Protein AF-A0A443K7T1-F1 (afdb_monomer_lite)

Radius of gyration: 32.65 Å; chains: 1; bounding box: 40×44×126 Å

Sequence (210 aa):
MGDMSTGNGAAFSKAARRKAKKARGVEAMYDQWKGDAMPAQKQDKPMETVMKARARRVNCRPSIALVLDAKLGDPCGEAIYLGIKDQAEAGRVWDLFKRMDAADDAFCRRIIGRRRFPAVSKMEFMPERLETSQADLDAFDVRTEDEKAAAARDAHRNWQELFDRLYPWQRIAIQSAALHREVLQRNGKLTSGGMAFVAAMKRLTEIERA

Foldseek 3Di:
DDDDDDDDPPPCPPVNVVVVVVVVVVVVVVVVVVVPPDPPPPPDDPLVVVQVVLCQQQVHDRDPVSSVPPLSVAQLSLLLVLQDPDVVLSVLLVVVLVLLLVLVQLCCCLPVVHGPDPPPDDPPPDDDPPDCDVVVVVVPDPDDSVVSNVVSVVSNVVSVVLVVPDDPLLNVLCVCRSSVVDRQDDRSHGDPSSNSPNVSSVVSSVSVVD

pLDDT: mean 77.91, std 17.75, range [34.12, 96.94]

Secondary structure (DSSP, 8-state):
-------------HHHHHHHHHHHHHHHHHHHHHHSS--------HHHHHHHHHHHHTTS---HHHHH-GGGGSHHHHHHHHH-S-HHHHHHHHHHHHHHHHHHHHHIIIII-S-SS--------S-------HHHHHT---S-HHHHHHHHHHHHHHHHHHHHTS-HHHHHHHHHHHTT-S--EETTEE-HHHHHHHHHHHHHHHHHT-

Organism: NCBI:txid2306993

Structure (mmCIF, N/CA/C/O backbone):
data_AF-A0A443K7T1-F1
#
_entry.id   AF-A0A443K7T1-F1
#
loop_
_atom_site.group_PDB
_atom_site.id
_atom_site.type_symbol
_atom_site.label_atom_id
_atom_site.label_alt_id
_atom_site.label_comp_id
_atom_site.label_asym_id
_atom_site.label_entity_id
_atom_site.label_seq_id
_atom_site.pdbx_PDB_ins_code
_atom_site.Cartn_x
_atom_site.Cartn_y
_atom_site.Cartn_z
_atom_site.occupancy
_atom_site.B_iso_or_equiv
_atom_site.auth_seq_id
_atom_site.auth_comp_id
_atom_site.auth_asym_id
_atom_site.auth_atom_id
_atom_site.pdbx_PDB_model_num
ATOM 1 N N . MET A 1 1 ? -15.051 -28.321 -108.977 1.00 38.91 1 MET A N 1
ATOM 2 C CA . MET A 1 1 ? -14.101 -28.610 -107.879 1.00 38.91 1 MET A CA 1
ATOM 3 C C . MET A 1 1 ? -13.718 -27.265 -107.287 1.00 38.91 1 MET A C 1
ATOM 5 O O . MET A 1 1 ? -13.212 -26.465 -108.051 1.00 38.91 1 MET A O 1
ATOM 9 N N . GLY A 1 2 ? -13.986 -26.862 -106.052 1.00 39.59 2 GLY A N 1
ATOM 10 C CA . GLY A 1 2 ? -14.502 -27.466 -104.821 1.00 39.59 2 GLY A CA 1
ATOM 11 C C . GLY A 1 2 ? -14.060 -26.51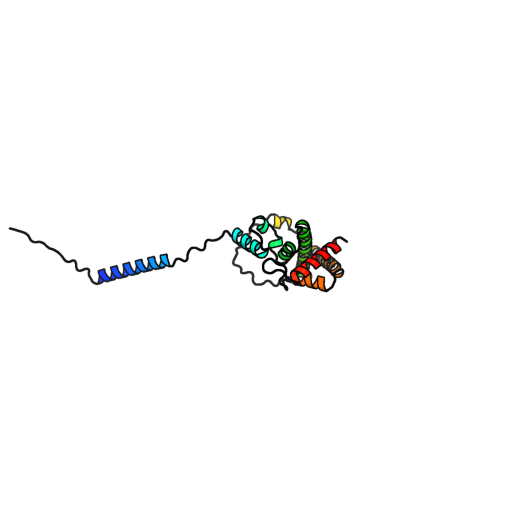7 -103.686 1.00 39.59 2 GLY A C 1
ATOM 12 O O . GLY A 1 2 ? -12.950 -26.005 -103.779 1.00 39.59 2 GLY A O 1
ATOM 13 N N . ASP A 1 3 ? -14.932 -26.285 -102.696 1.00 34.97 3 ASP A N 1
ATOM 14 C CA . ASP A 1 3 ? -14.745 -25.538 -101.425 1.00 34.97 3 ASP A CA 1
ATOM 15 C C . ASP A 1 3 ? -14.476 -24.017 -101.500 1.00 34.97 3 ASP A C 1
ATOM 17 O O . ASP A 1 3 ? -13.528 -23.564 -102.126 1.00 34.97 3 ASP A O 1
ATOM 21 N N . MET A 1 4 ? -15.306 -23.094 -100.974 1.00 39.94 4 MET A N 1
ATOM 22 C CA . MET A 1 4 ? -15.965 -22.951 -99.653 1.00 39.94 4 MET A CA 1
ATOM 23 C C . MET A 1 4 ? -15.037 -23.166 -98.446 1.00 39.94 4 MET A C 1
ATOM 25 O O . MET A 1 4 ? -14.710 -24.293 -98.124 1.00 39.94 4 MET A O 1
ATOM 29 N N . SER A 1 5 ? -14.711 -22.097 -97.703 1.00 37.66 5 SER A N 1
ATOM 30 C CA . SER A 1 5 ? -15.120 -21.930 -96.288 1.00 37.66 5 SER A CA 1
ATOM 31 C C . SER A 1 5 ? -14.218 -20.949 -95.511 1.00 37.66 5 SER A C 1
ATOM 33 O O . SER A 1 5 ? -13.070 -21.229 -95.196 1.00 37.66 5 SER A O 1
ATOM 35 N N . THR A 1 6 ? -14.823 -19.815 -95.139 1.00 43.44 6 THR A N 1
ATOM 36 C CA . THR A 1 6 ? -14.807 -19.167 -93.806 1.00 43.44 6 THR A CA 1
ATOM 37 C C . THR A 1 6 ? -13.492 -18.835 -93.082 1.00 43.44 6 THR A C 1
ATOM 39 O O . THR A 1 6 ? -12.812 -19.704 -92.549 1.00 43.44 6 THR A O 1
ATOM 42 N N . GLY A 1 7 ? -13.303 -17.539 -92.815 1.00 34.12 7 GLY A N 1
ATOM 43 C CA . GLY A 1 7 ? -12.536 -17.023 -91.676 1.00 34.12 7 GLY A CA 1
ATOM 44 C C . GLY A 1 7 ? -13.367 -15.986 -90.922 1.00 34.12 7 GLY A C 1
ATOM 45 O O . GLY A 1 7 ? -13.257 -14.790 -91.161 1.00 34.12 7 GLY A O 1
ATOM 46 N N . ASN A 1 8 ? -14.272 -16.473 -90.076 1.00 35.38 8 ASN A N 1
ATOM 47 C CA . ASN A 1 8 ? -15.302 -15.725 -89.363 1.00 35.38 8 ASN A CA 1
ATOM 48 C C . ASN A 1 8 ? -14.675 -14.828 -88.273 1.00 35.38 8 ASN A C 1
ATOM 50 O O . ASN A 1 8 ? -14.252 -15.310 -87.221 1.00 35.38 8 ASN A O 1
ATOM 54 N N . GLY A 1 9 ? -14.624 -13.514 -88.503 1.00 39.97 9 GLY A N 1
ATOM 55 C CA . GLY A 1 9 ? -14.343 -12.534 -87.456 1.00 39.97 9 GLY A CA 1
ATOM 56 C C . GLY A 1 9 ? -15.507 -12.503 -86.471 1.00 39.97 9 GLY A C 1
ATOM 57 O O . GLY A 1 9 ? -16.483 -11.790 -86.691 1.00 39.97 9 GLY A O 1
ATOM 58 N N . ALA A 1 10 ? -15.431 -13.295 -85.399 1.00 42.94 10 ALA A N 1
ATOM 59 C CA . ALA A 1 10 ? -16.465 -13.339 -84.373 1.00 42.94 10 ALA A CA 1
ATOM 60 C C . ALA A 1 10 ? -16.569 -11.973 -83.673 1.00 42.94 10 ALA A C 1
ATOM 62 O O . ALA A 1 10 ? -15.825 -11.637 -82.747 1.00 42.94 10 ALA A O 1
ATOM 63 N N . ALA A 1 11 ? -17.515 -11.162 -84.142 1.00 46.41 11 ALA A N 1
ATOM 64 C CA . ALA A 1 11 ? -17.936 -9.927 -83.518 1.00 46.41 11 ALA A CA 1
ATOM 65 C C . ALA A 1 11 ? -18.556 -10.247 -82.151 1.00 46.41 11 ALA A C 1
ATOM 67 O O . ALA A 1 11 ? -19.752 -10.510 -82.031 1.00 46.41 11 ALA A O 1
ATOM 68 N N . PHE A 1 12 ? -17.743 -10.226 -81.092 1.00 54.28 12 PHE A N 1
ATOM 69 C CA . PHE A 1 12 ? -18.258 -10.252 -79.726 1.00 54.28 12 PHE A CA 1
ATOM 70 C C . PHE A 1 12 ? -19.281 -9.125 -79.569 1.00 54.28 12 PHE A C 1
ATOM 72 O O . PHE A 1 12 ? -18.933 -7.945 -79.692 1.00 54.28 12 PHE A O 1
ATOM 79 N N . SER A 1 13 ? -20.543 -9.484 -79.313 1.00 65.88 13 SER A N 1
ATOM 80 C CA . SER A 1 13 ? -21.621 -8.505 -79.180 1.00 65.88 13 SER A CA 1
ATOM 81 C C . SER A 1 13 ? -21.256 -7.459 -78.119 1.00 65.88 13 SER A C 1
ATOM 83 O O . SER A 1 13 ? -20.538 -7.743 -77.150 1.00 65.88 13 SER A O 1
ATOM 85 N N . LYS A 1 14 ? -21.758 -6.225 -78.263 1.00 60.81 14 LYS A N 1
ATOM 86 C CA . LYS A 1 14 ? -21.543 -5.157 -77.266 1.00 60.81 14 LYS A CA 1
ATOM 87 C C . LYS A 1 14 ? -21.887 -5.621 -75.839 1.00 60.81 14 LYS A C 1
ATOM 89 O O . LYS A 1 14 ? -21.257 -5.163 -74.887 1.00 60.81 14 LYS A O 1
ATOM 94 N N . ALA A 1 15 ? -22.828 -6.556 -75.689 1.00 60.09 15 ALA A N 1
ATOM 95 C CA . ALA A 1 15 ? -23.184 -7.154 -74.406 1.00 60.09 15 ALA A CA 1
ATOM 96 C C . ALA A 1 15 ? -22.079 -8.070 -73.843 1.00 60.09 15 ALA A C 1
ATOM 98 O O . ALA A 1 15 ? -21.774 -7.984 -72.653 1.00 60.09 15 ALA A O 1
ATOM 99 N N . ALA A 1 16 ? -21.421 -8.878 -74.682 1.00 63.78 16 ALA A N 1
ATOM 100 C CA . ALA A 1 16 ? -20.289 -9.716 -74.274 1.00 63.78 16 ALA A CA 1
ATOM 101 C C . ALA A 1 16 ? -19.089 -8.866 -73.820 1.00 63.78 16 ALA A C 1
ATOM 103 O O . ALA A 1 16 ? -18.511 -9.117 -72.762 1.00 63.78 16 ALA A O 1
ATOM 104 N N . ARG A 1 17 ? -18.785 -7.779 -74.545 1.00 65.94 17 ARG A N 1
ATOM 105 C CA . ARG A 1 17 ? -17.734 -6.820 -74.152 1.00 65.94 17 ARG A CA 1
ATOM 106 C C . ARG A 1 17 ? -18.049 -6.115 -72.827 1.00 65.94 17 ARG A C 1
ATOM 108 O O . ARG A 1 17 ? -17.155 -5.926 -72.005 1.00 65.94 17 ARG A O 1
ATOM 115 N N . ARG A 1 18 ? -19.319 -5.762 -72.579 1.00 65.19 18 ARG A N 1
ATOM 116 C CA . ARG A 1 18 ? -19.762 -5.175 -71.298 1.00 65.19 18 ARG A CA 1
ATOM 117 C C . ARG A 1 18 ? -19.659 -6.166 -70.135 1.00 65.19 18 ARG A C 1
ATOM 119 O O . ARG A 1 18 ? -19.189 -5.772 -69.071 1.00 65.19 18 ARG A O 1
ATOM 126 N N . LYS A 1 19 ? -20.033 -7.438 -70.331 1.00 66.44 19 LYS A N 1
ATOM 127 C CA . LYS A 1 19 ? -19.862 -8.489 -69.310 1.00 66.44 19 LYS A CA 1
ATOM 128 C C . LYS A 1 19 ? -18.387 -8.726 -68.978 1.00 66.44 19 LYS A C 1
ATOM 130 O O . LYS A 1 19 ? -18.051 -8.745 -67.802 1.00 66.44 19 LYS A O 1
ATOM 135 N N . ALA A 1 20 ? -17.509 -8.804 -69.980 1.00 67.44 20 ALA A N 1
ATOM 136 C CA . ALA A 1 20 ? -16.069 -8.966 -69.764 1.00 67.44 20 ALA A CA 1
ATOM 137 C C . ALA A 1 20 ? -15.440 -7.765 -69.029 1.00 67.44 20 ALA A C 1
ATOM 139 O O . ALA A 1 20 ? -14.629 -7.949 -68.125 1.00 67.44 20 ALA A O 1
ATOM 140 N N . LYS A 1 21 ? -15.858 -6.530 -69.351 1.00 68.44 21 LYS A N 1
ATOM 141 C CA . LYS A 1 21 ? -15.416 -5.324 -68.629 1.00 68.44 21 LYS A CA 1
ATOM 142 C C . LYS A 1 21 ? -15.901 -5.314 -67.176 1.00 68.44 21 LYS A C 1
ATOM 144 O O . LYS A 1 21 ? -15.149 -4.918 -66.294 1.00 68.44 21 LYS A O 1
ATOM 149 N N . LYS A 1 22 ? -17.133 -5.771 -66.921 1.00 65.25 22 LYS A N 1
ATOM 150 C CA . LYS A 1 22 ? -17.678 -5.897 -65.562 1.00 65.25 22 LYS A CA 1
ATOM 151 C C . LYS A 1 22 ? -16.950 -6.986 -64.769 1.00 65.25 22 LYS A C 1
ATOM 153 O O . LYS A 1 22 ? -16.611 -6.739 -63.624 1.00 65.25 22 LYS A O 1
ATOM 158 N N . ALA A 1 23 ? -16.646 -8.130 -65.385 1.00 65.88 23 ALA A N 1
ATOM 159 C CA . ALA A 1 23 ? -15.875 -9.205 -64.758 1.00 65.88 23 ALA A CA 1
ATOM 160 C C . ALA A 1 23 ? -14.459 -8.745 -64.372 1.00 65.88 23 ALA A C 1
ATOM 162 O O . ALA A 1 23 ? -14.077 -8.896 -63.220 1.00 65.88 23 ALA A O 1
ATOM 163 N N . ARG A 1 24 ? -13.741 -8.067 -65.280 1.00 66.94 24 ARG A N 1
ATOM 164 C CA . ARG A 1 24 ? -12.428 -7.469 -64.973 1.00 66.94 24 ARG A CA 1
ATOM 165 C C . ARG A 1 24 ? -12.494 -6.382 -63.902 1.00 66.94 24 ARG A C 1
ATOM 167 O O . ARG A 1 24 ? -11.579 -6.266 -63.104 1.00 66.94 24 ARG A O 1
ATOM 174 N N . GLY A 1 25 ? -13.564 -5.585 -63.884 1.00 67.69 25 GLY A N 1
ATOM 175 C CA . GLY A 1 25 ? -13.784 -4.589 -62.834 1.00 67.69 25 GLY A CA 1
ATOM 176 C C . GLY A 1 25 ? -14.026 -5.222 -61.463 1.00 67.69 25 GLY A C 1
ATOM 177 O O . GLY A 1 25 ? -13.548 -4.700 -60.467 1.00 67.69 25 GLY A O 1
ATOM 178 N N . VAL A 1 26 ? -14.721 -6.363 -61.415 1.00 64.75 26 VAL A N 1
ATOM 179 C CA . VAL A 1 26 ? -14.926 -7.139 -60.183 1.00 64.75 26 VAL A CA 1
ATOM 180 C C . VAL A 1 26 ? -13.618 -7.792 -59.733 1.00 64.75 26 VAL A C 1
ATOM 182 O O . VAL A 1 26 ? -13.277 -7.700 -58.565 1.00 64.75 26 VAL A O 1
ATOM 185 N N . GLU A 1 27 ? -12.851 -8.387 -60.643 1.00 63.56 27 GLU A N 1
ATOM 186 C CA . GLU A 1 27 ? -11.561 -9.022 -60.337 1.00 63.56 27 GLU A CA 1
ATOM 187 C C . GLU A 1 27 ? -10.523 -8.003 -59.835 1.00 63.56 27 GLU A C 1
ATOM 189 O O . GLU A 1 27 ? -9.927 -8.203 -58.782 1.00 63.56 27 GLU A O 1
ATOM 194 N N . ALA A 1 28 ? -10.422 -6.841 -60.490 1.00 67.25 28 ALA A N 1
ATOM 195 C CA . ALA A 1 28 ? -9.586 -5.731 -60.032 1.00 67.25 28 ALA A CA 1
ATOM 196 C C . ALA A 1 28 ? -10.045 -5.162 -58.677 1.00 67.25 28 ALA A C 1
ATOM 198 O O . ALA A 1 28 ? -9.215 -4.786 -57.855 1.00 67.25 28 ALA A O 1
ATOM 199 N N . MET A 1 29 ? -11.357 -5.129 -58.420 1.00 61.47 29 MET A N 1
ATOM 200 C CA . MET A 1 29 ? -11.904 -4.736 -57.120 1.00 61.47 29 MET A CA 1
ATOM 201 C C . MET A 1 29 ? -11.549 -5.760 -56.033 1.00 61.47 29 MET A C 1
ATOM 203 O O . MET A 1 29 ? -11.215 -5.358 -54.925 1.00 61.47 29 MET A O 1
ATOM 207 N N . TYR A 1 30 ? -11.566 -7.063 -56.336 1.00 58.94 30 TYR A N 1
ATOM 208 C CA . TYR A 1 30 ? -11.144 -8.117 -55.406 1.00 58.94 30 TYR A CA 1
ATOM 209 C C . TYR A 1 30 ? -9.634 -8.096 -55.130 1.00 58.94 30 TYR A C 1
ATOM 211 O O . TYR A 1 30 ? -9.233 -8.312 -53.987 1.00 58.94 30 TYR A O 1
ATOM 219 N N . ASP A 1 31 ? -8.802 -7.805 -56.131 1.00 63.19 31 ASP A N 1
ATOM 220 C CA . ASP A 1 31 ? -7.351 -7.663 -55.952 1.00 63.19 31 ASP A CA 1
ATOM 221 C C . ASP A 1 31 ? -6.989 -6.399 -55.166 1.00 63.19 31 ASP A C 1
ATOM 223 O O . ASP A 1 31 ? -6.124 -6.447 -54.292 1.00 63.19 31 ASP A O 1
ATOM 227 N N . GLN A 1 32 ? -7.707 -5.294 -55.390 1.00 61.72 32 GLN A N 1
ATOM 228 C CA . GLN A 1 32 ? -7.592 -4.094 -54.563 1.00 61.72 32 GLN A CA 1
ATOM 229 C C . GLN A 1 32 ? -8.016 -4.378 -53.114 1.00 61.72 32 GLN A C 1
ATOM 231 O O . GLN A 1 32 ? -7.313 -4.000 -52.185 1.00 61.72 32 GLN A O 1
ATOM 236 N N . TRP A 1 33 ? -9.098 -5.136 -52.905 1.00 57.47 33 TRP A N 1
ATOM 237 C CA . TRP A 1 33 ? -9.562 -5.515 -51.565 1.00 57.47 33 TRP A CA 1
ATOM 238 C C . TRP A 1 33 ? -8.598 -6.468 -50.837 1.00 57.47 33 TRP A C 1
ATOM 240 O O . TRP A 1 33 ? -8.466 -6.401 -49.617 1.00 57.47 33 TRP A O 1
ATOM 250 N N . LYS A 1 34 ? -7.887 -7.337 -51.570 1.00 58.75 34 LYS A N 1
ATOM 251 C CA . LYS A 1 34 ? -6.805 -8.174 -51.021 1.00 58.75 34 LYS A CA 1
ATOM 252 C C . LYS A 1 34 ? -5.529 -7.381 -50.731 1.00 58.75 34 LYS A C 1
ATOM 254 O O . LYS A 1 34 ? -4.824 -7.729 -49.789 1.00 58.75 34 LYS A O 1
ATOM 259 N N . GLY A 1 35 ? -5.230 -6.348 -51.521 1.00 58.16 35 GLY A N 1
ATOM 260 C CA . GLY A 1 35 ? -4.100 -5.439 -51.303 1.00 58.16 35 GLY A CA 1
ATOM 261 C C . GLY A 1 35 ? -4.313 -4.472 -50.134 1.00 58.16 35 GLY A C 1
ATOM 262 O O . GLY A 1 35 ? -3.366 -4.182 -49.408 1.00 58.16 35 GLY A O 1
ATOM 263 N N . ASP A 1 36 ? -5.561 -4.053 -49.906 1.00 55.84 36 ASP A N 1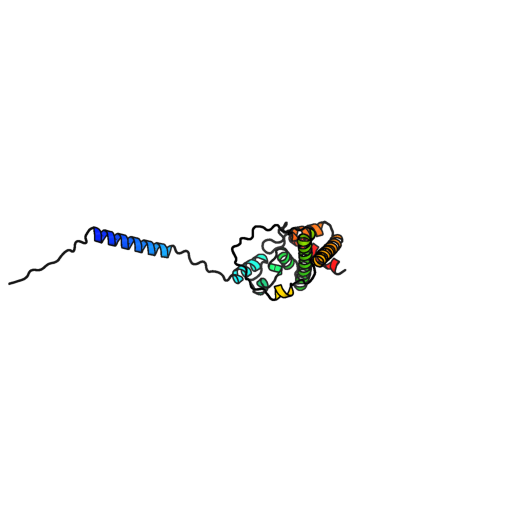
ATOM 264 C CA . ASP A 1 36 ? -5.988 -3.193 -48.791 1.00 55.84 36 ASP A CA 1
ATOM 265 C C . ASP A 1 36 ? -6.275 -3.974 -47.496 1.00 55.84 36 ASP A C 1
ATOM 267 O O . ASP A 1 36 ? -6.695 -3.396 -46.487 1.00 55.84 36 ASP A O 1
ATOM 271 N N . ALA A 1 37 ? -6.038 -5.291 -47.485 1.00 55.28 37 ALA A N 1
ATOM 272 C CA . ALA A 1 37 ? -6.043 -6.066 -46.257 1.00 55.28 37 ALA A CA 1
ATOM 273 C C . ALA A 1 37 ? -4.912 -5.548 -45.359 1.00 55.28 37 ALA A C 1
ATOM 275 O O . ALA A 1 37 ? -3.743 -5.899 -45.532 1.00 55.28 37 ALA A O 1
ATOM 276 N N . MET A 1 38 ? -5.277 -4.681 -44.406 1.00 55.09 38 MET A N 1
ATOM 277 C CA . MET A 1 38 ? -4.393 -4.198 -43.348 1.00 55.09 38 MET A CA 1
ATOM 278 C C . MET A 1 38 ? -3.579 -5.382 -42.825 1.00 55.09 38 MET A C 1
ATOM 280 O O . MET A 1 38 ? -4.179 -6.424 -42.530 1.00 55.09 38 MET A O 1
ATOM 284 N N . PRO A 1 39 ? -2.239 -5.267 -42.728 1.00 58.28 39 PRO A N 1
ATOM 285 C CA . PRO A 1 39 ? -1.417 -6.370 -42.262 1.00 58.28 39 PRO A CA 1
ATOM 286 C C . PRO A 1 39 ? -2.007 -6.845 -40.944 1.00 58.28 39 PRO A C 1
ATOM 288 O O . PRO A 1 39 ? -2.203 -6.029 -40.039 1.00 58.28 39 PRO A O 1
ATOM 291 N N . ALA A 1 40 ? -2.355 -8.135 -40.872 1.00 54.97 40 ALA A N 1
ATOM 292 C CA . ALA A 1 40 ? -2.922 -8.729 -39.673 1.00 54.97 40 ALA A CA 1
ATOM 293 C C . ALA A 1 40 ? -2.053 -8.281 -38.498 1.00 54.97 40 ALA A C 1
ATOM 295 O O . ALA A 1 40 ? -0.862 -8.610 -38.457 1.00 54.97 40 ALA A O 1
ATOM 296 N N . GLN A 1 41 ? -2.609 -7.449 -37.608 1.00 58.25 41 GLN A N 1
ATOM 297 C CA . GLN A 1 41 ? -1.887 -7.015 -36.422 1.00 58.25 41 GLN A CA 1
ATOM 298 C C . GLN A 1 41 ? -1.438 -8.300 -35.745 1.00 58.25 41 GLN A C 1
ATOM 300 O O . GLN A 1 41 ? -2.280 -9.111 -35.359 1.00 58.25 41 GLN A O 1
ATOM 305 N N . LYS A 1 42 ? -0.119 -8.529 -35.685 1.00 58.91 42 LYS A N 1
ATOM 306 C CA . LYS A 1 42 ? 0.441 -9.638 -34.919 1.00 58.91 42 LYS A CA 1
ATOM 307 C C . LYS A 1 42 ? -0.144 -9.488 -33.526 1.00 58.91 42 LYS A C 1
ATOM 309 O O . LYS A 1 42 ? 0.198 -8.544 -32.818 1.00 58.91 42 LYS A O 1
ATOM 314 N N . GLN A 1 43 ? -1.091 -10.357 -33.189 1.00 57.59 43 GLN A N 1
ATOM 315 C CA . GLN A 1 43 ? -1.647 -10.416 -31.854 1.00 57.59 43 GLN A CA 1
ATOM 316 C C . GLN A 1 43 ? -0.503 -10.909 -30.974 1.00 57.59 43 GLN A C 1
ATOM 318 O O . GLN A 1 43 ? -0.246 -12.109 -30.887 1.00 57.59 43 GLN A O 1
ATOM 323 N N . ASP A 1 44 ? 0.252 -9.968 -30.403 1.00 59.84 44 ASP A N 1
ATOM 324 C CA . ASP A 1 44 ? 1.171 -10.271 -29.317 1.00 59.84 44 ASP A CA 1
ATOM 325 C C . ASP A 1 44 ? 0.361 -11.055 -28.280 1.00 59.84 44 ASP A C 1
ATOM 327 O O . ASP A 1 44 ? -0.763 -10.674 -27.931 1.00 59.84 44 ASP A O 1
ATOM 331 N N . LYS A 1 45 ? 0.905 -12.180 -27.808 1.00 77.12 45 LYS A N 1
ATOM 332 C CA . LYS A 1 45 ? 0.245 -12.955 -26.754 1.00 77.12 45 LYS A CA 1
ATOM 333 C C . LYS A 1 45 ? -0.036 -11.996 -25.588 1.00 77.12 45 LYS A C 1
ATOM 335 O O . LYS A 1 45 ? 0.895 -11.297 -25.184 1.00 77.12 45 LYS A O 1
ATOM 340 N N . PRO A 1 46 ? -1.247 -11.971 -25.000 1.00 75.19 46 PRO A N 1
ATOM 341 C CA . PRO A 1 46 ? -1.610 -10.984 -23.977 1.00 75.19 46 PRO A CA 1
ATOM 342 C C . PRO A 1 46 ? -0.584 -10.853 -22.839 1.00 75.19 46 PRO A C 1
ATOM 344 O O . PRO A 1 46 ? -0.282 -9.749 -22.383 1.00 75.19 46 PRO A O 1
ATOM 347 N N . MET A 1 47 ? 0.030 -11.970 -22.431 1.00 75.81 47 MET A N 1
ATOM 348 C CA . MET A 1 47 ? 1.100 -11.971 -21.430 1.00 75.81 47 MET A CA 1
ATOM 349 C C . MET A 1 47 ? 2.359 -11.214 -21.867 1.00 75.81 47 MET A C 1
ATOM 351 O O . MET A 1 47 ? 2.952 -10.512 -21.053 1.00 75.81 47 MET A O 1
ATOM 355 N N . GLU A 1 48 ? 2.774 -11.317 -23.130 1.00 80.62 48 GLU A N 1
ATOM 356 C CA . GLU A 1 48 ? 3.952 -10.607 -23.641 1.00 80.62 48 GLU A CA 1
ATOM 357 C C . GLU A 1 48 ? 3.726 -9.094 -23.641 1.00 80.62 48 GLU A C 1
ATOM 359 O O . GLU A 1 48 ? 4.625 -8.338 -23.269 1.00 80.62 48 GLU A O 1
ATOM 364 N N . THR A 1 49 ? 2.518 -8.642 -23.988 1.00 81.62 49 THR A N 1
ATOM 365 C CA . THR A 1 49 ? 2.142 -7.224 -23.935 1.00 81.62 49 THR A CA 1
ATOM 366 C C . THR A 1 49 ? 2.207 -6.687 -22.506 1.00 81.62 49 THR A C 1
ATOM 368 O O . THR A 1 49 ? 2.835 -5.652 -22.268 1.00 81.62 49 THR A O 1
ATOM 371 N N . VAL A 1 50 ? 1.633 -7.411 -21.537 1.00 80.56 50 VAL A N 1
ATOM 372 C CA . VAL A 1 50 ? 1.676 -7.039 -20.111 1.00 80.56 50 VAL A CA 1
ATOM 373 C C . VAL A 1 50 ? 3.113 -7.034 -19.585 1.00 80.56 50 VAL A C 1
ATOM 375 O O . VAL A 1 50 ? 3.517 -6.086 -18.909 1.00 80.56 50 VAL A O 1
ATOM 378 N N . MET A 1 51 ? 3.910 -8.046 -19.936 1.00 84.19 51 MET A N 1
ATOM 379 C CA . MET A 1 51 ? 5.316 -8.152 -19.541 1.00 84.19 51 MET A CA 1
ATOM 380 C C . MET A 1 51 ? 6.138 -6.975 -20.074 1.00 84.19 51 MET A C 1
ATOM 382 O O . MET A 1 51 ? 6.848 -6.326 -19.306 1.00 84.19 51 MET A O 1
ATOM 386 N N . LYS A 1 52 ? 6.000 -6.647 -21.368 1.00 85.00 52 LYS A N 1
ATOM 387 C CA . LYS A 1 52 ? 6.653 -5.486 -21.997 1.00 85.00 52 LYS A CA 1
ATOM 388 C C . LYS A 1 52 ? 6.213 -4.176 -21.332 1.00 85.00 52 LYS A C 1
ATOM 390 O O . LYS A 1 52 ? 7.053 -3.314 -21.081 1.00 85.00 52 LYS A O 1
ATOM 395 N N . ALA A 1 53 ? 4.926 -4.021 -21.022 1.00 83.12 53 ALA A N 1
ATOM 396 C CA . ALA A 1 53 ? 4.397 -2.821 -20.375 1.00 83.12 53 ALA A CA 1
ATOM 397 C C . ALA A 1 53 ? 4.931 -2.638 -18.942 1.00 83.12 53 ALA A C 1
ATOM 399 O O . ALA A 1 53 ? 5.376 -1.545 -18.592 1.00 83.12 53 ALA A O 1
ATOM 400 N N . ARG A 1 54 ? 4.943 -3.697 -18.119 1.00 83.38 54 ARG A N 1
ATOM 401 C CA . ARG A 1 54 ? 5.529 -3.670 -16.764 1.00 83.38 54 ARG A CA 1
ATOM 402 C C . AR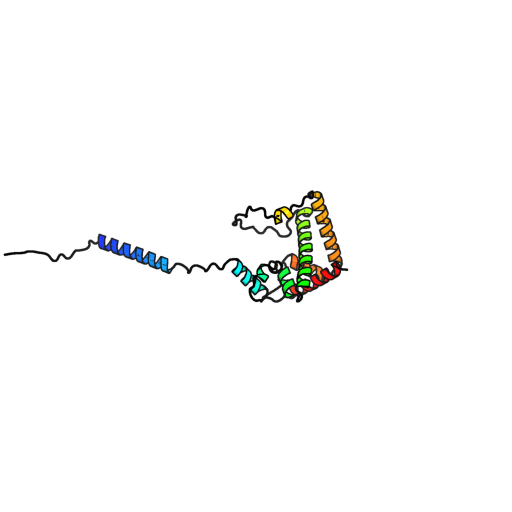G A 1 54 ? 7.023 -3.364 -16.804 1.00 83.38 54 ARG A C 1
ATOM 404 O O . ARG A 1 54 ? 7.470 -2.450 -16.123 1.00 83.38 54 ARG A O 1
ATOM 411 N N . ALA A 1 55 ? 7.765 -4.048 -17.669 1.00 85.75 55 ALA A N 1
ATOM 412 C CA . ALA A 1 55 ? 9.200 -3.841 -17.842 1.00 85.75 55 ALA A CA 1
ATOM 413 C C . ALA A 1 55 ? 9.552 -2.384 -18.191 1.00 85.75 55 ALA A C 1
ATOM 415 O O . ALA A 1 55 ? 10.477 -1.815 -17.618 1.00 85.75 55 ALA A O 1
ATOM 416 N N . ARG A 1 56 ? 8.765 -1.742 -19.068 1.00 85.31 56 ARG A N 1
ATOM 417 C CA . ARG A 1 56 ? 8.914 -0.312 -19.394 1.00 85.31 56 ARG A CA 1
ATOM 418 C C . ARG A 1 56 ? 8.648 0.593 -18.192 1.00 85.31 56 ARG A C 1
ATOM 420 O O . ARG A 1 56 ? 9.390 1.548 -17.987 1.00 85.31 56 ARG A O 1
ATOM 427 N N . ARG A 1 57 ? 7.610 0.298 -17.402 1.00 84.38 57 ARG A N 1
ATOM 428 C CA . ARG A 1 57 ? 7.227 1.099 -16.229 1.00 84.38 57 ARG A CA 1
ATOM 429 C C . ARG A 1 57 ? 8.290 1.104 -15.141 1.00 84.38 57 ARG A C 1
ATOM 431 O O . ARG A 1 57 ? 8.467 2.139 -14.521 1.00 84.38 57 ARG A O 1
ATOM 438 N N . VAL A 1 58 ? 9.011 0.003 -14.948 1.00 82.94 58 VAL A N 1
ATOM 439 C CA . VAL A 1 58 ? 10.096 -0.094 -13.953 1.00 82.94 58 VAL A CA 1
ATOM 440 C C . VAL A 1 58 ? 11.503 -0.100 -14.568 1.00 82.94 58 VAL A C 1
ATOM 442 O O . VAL A 1 58 ? 12.477 -0.407 -13.891 1.00 82.94 58 VAL A O 1
ATOM 445 N N . ASN A 1 59 ? 11.614 0.258 -15.852 1.00 84.81 59 ASN A N 1
ATOM 446 C CA . ASN A 1 59 ? 12.863 0.356 -16.611 1.00 84.81 59 ASN A CA 1
ATOM 447 C C . ASN A 1 59 ? 13.793 -0.872 -16.479 1.00 84.81 59 ASN A C 1
ATOM 449 O O . ASN A 1 59 ? 15.003 -0.746 -16.284 1.00 84.81 59 ASN A O 1
ATOM 453 N N . CYS A 1 60 ? 13.227 -2.073 -16.585 1.00 83.38 60 CYS A N 1
ATOM 454 C CA . CYS A 1 60 ? 13.966 -3.332 -16.513 1.00 83.38 60 CYS A CA 1
ATOM 455 C C . CYS A 1 60 ? 13.715 -4.210 -17.748 1.00 83.38 60 CYS A C 1
ATOM 457 O O . CYS A 1 60 ? 12.916 -3.880 -18.627 1.00 83.38 60 CYS A O 1
ATOM 459 N N . ARG A 1 61 ? 14.442 -5.330 -17.859 1.00 82.94 61 ARG A N 1
ATOM 460 C CA . ARG A 1 61 ? 14.233 -6.278 -18.961 1.00 82.94 61 ARG A CA 1
ATOM 461 C C . ARG A 1 61 ? 12.953 -7.087 -18.728 1.00 82.94 61 ARG A C 1
ATOM 463 O O . ARG A 1 61 ? 12.740 -7.537 -17.605 1.00 82.94 61 ARG A O 1
ATOM 470 N N . PRO A 1 62 ? 12.138 -7.332 -19.770 1.00 83.44 62 PRO A N 1
ATOM 471 C CA . PRO A 1 62 ? 10.946 -8.166 -19.654 1.00 83.44 62 PRO A CA 1
ATOM 472 C C . PRO A 1 62 ? 11.301 -9.559 -19.122 1.00 83.44 62 PRO A C 1
ATOM 474 O O . PRO A 1 62 ? 12.193 -10.213 -19.660 1.00 83.44 62 PRO A O 1
ATOM 477 N N . SER A 1 63 ? 10.588 -10.031 -18.100 1.00 84.06 63 SER A N 1
ATOM 478 C CA . SER A 1 63 ? 10.730 -11.385 -17.559 1.00 84.06 63 SER A CA 1
ATOM 479 C C . SER A 1 63 ? 9.407 -11.891 -16.979 1.00 84.06 63 SER A C 1
ATOM 481 O O . SER A 1 63 ? 8.559 -11.098 -16.560 1.00 84.06 63 SER A O 1
ATOM 483 N N . ILE A 1 64 ? 9.235 -13.217 -16.929 1.00 80.25 64 ILE A N 1
ATOM 484 C CA . ILE A 1 64 ? 8.037 -13.857 -16.354 1.00 80.25 64 ILE A CA 1
ATOM 485 C C . ILE A 1 64 ? 7.861 -13.455 -14.884 1.00 80.25 64 ILE A C 1
ATOM 487 O O . ILE A 1 64 ? 6.742 -13.197 -14.448 1.00 80.25 64 ILE A O 1
ATOM 491 N N . ALA A 1 65 ? 8.962 -13.306 -14.142 1.00 81.00 65 ALA A N 1
ATOM 492 C CA . ALA A 1 65 ? 8.933 -12.861 -12.752 1.00 81.00 65 ALA A CA 1
ATOM 493 C C . ALA A 1 65 ? 8.215 -11.507 -12.578 1.00 81.00 65 ALA A C 1
ATOM 495 O O . ALA A 1 65 ? 7.466 -11.340 -11.624 1.00 81.00 65 ALA A O 1
ATOM 496 N N . LEU A 1 66 ? 8.348 -10.570 -13.528 1.00 76.94 66 LEU A N 1
ATOM 497 C CA . LEU A 1 66 ? 7.644 -9.278 -13.470 1.00 76.94 66 LEU A CA 1
ATOM 498 C C . LEU A 1 66 ? 6.133 -9.407 -13.682 1.00 76.94 66 LEU A C 1
ATOM 500 O O . LEU A 1 66 ? 5.364 -8.590 -13.179 1.00 76.94 66 LEU A O 1
ATOM 504 N N . VAL A 1 67 ? 5.696 -10.395 -14.467 1.00 75.06 67 VAL A N 1
ATOM 505 C CA . VAL A 1 67 ? 4.266 -10.678 -14.680 1.00 75.06 67 VAL A CA 1
ATOM 506 C C . VAL A 1 67 ? 3.655 -11.287 -13.421 1.00 75.06 67 VAL A C 1
ATOM 508 O O . VAL A 1 67 ? 2.518 -10.970 -13.074 1.00 75.06 67 VAL A O 1
ATOM 511 N N . LEU A 1 68 ? 4.422 -12.113 -12.715 1.00 79.75 68 LEU A N 1
ATOM 512 C CA . LEU A 1 68 ? 3.984 -12.745 -11.474 1.00 79.75 68 LEU A CA 1
ATOM 513 C C . LEU A 1 68 ? 4.096 -11.818 -10.255 1.00 79.75 68 LEU A C 1
ATOM 515 O O . LEU A 1 68 ? 3.395 -12.037 -9.272 1.00 79.75 68 LEU A O 1
ATOM 519 N N . ASP A 1 69 ? 4.917 -10.764 -10.307 1.00 80.88 69 ASP A N 1
ATOM 520 C CA . ASP A 1 69 ? 5.026 -9.817 -9.196 1.00 80.88 69 ASP A CA 1
ATOM 521 C C . ASP A 1 69 ? 3.774 -8.932 -9.084 1.00 80.88 69 ASP A C 1
ATOM 523 O O . ASP A 1 69 ? 3.553 -8.009 -9.876 1.00 80.88 69 ASP A O 1
ATOM 527 N N . ALA A 1 70 ? 2.961 -9.209 -8.062 1.00 81.25 70 ALA A N 1
ATOM 528 C CA . ALA A 1 70 ? 1.734 -8.481 -7.762 1.00 81.25 70 ALA A CA 1
ATOM 529 C C . ALA A 1 70 ? 1.963 -6.978 -7.513 1.00 81.25 70 ALA A C 1
ATOM 531 O O . ALA A 1 70 ? 1.090 -6.176 -7.847 1.00 81.25 70 ALA A O 1
ATOM 532 N N . LYS A 1 71 ? 3.143 -6.575 -7.009 1.00 87.06 71 LYS A N 1
ATOM 533 C CA . LYS A 1 71 ? 3.487 -5.159 -6.766 1.00 87.06 71 LYS A CA 1
ATOM 534 C C . LYS A 1 71 ? 3.423 -4.336 -8.050 1.00 87.06 71 LYS A C 1
ATOM 536 O O . LYS A 1 71 ? 2.976 -3.198 -8.042 1.00 87.06 71 LYS A O 1
ATOM 541 N N . LEU A 1 72 ? 3.813 -4.928 -9.177 1.00 86.19 72 LEU A N 1
ATOM 542 C CA . LEU A 1 72 ? 3.878 -4.249 -10.477 1.00 86.19 72 LEU A CA 1
ATOM 543 C C . LEU A 1 72 ? 2.515 -4.137 -11.183 1.00 86.19 72 LEU A C 1
ATOM 545 O O . LEU A 1 72 ? 2.420 -3.671 -12.324 1.00 86.19 72 LEU A O 1
ATOM 549 N N . GLY A 1 73 ? 1.451 -4.613 -10.531 1.00 84.50 73 GLY A N 1
ATOM 550 C CA . GLY A 1 73 ? 0.072 -4.366 -10.937 1.00 84.50 73 GLY A CA 1
ATOM 551 C C . GLY A 1 73 ? -0.457 -2.998 -10.498 1.00 84.50 73 GLY A C 1
ATOM 552 O O . GLY A 1 73 ? -1.430 -2.534 -11.084 1.00 84.50 73 GLY A O 1
ATOM 553 N N . ASP A 1 74 ? 0.189 -2.348 -9.526 1.00 87.62 74 ASP A N 1
ATOM 554 C CA . ASP A 1 74 ? -0.315 -1.157 -8.838 1.00 87.62 74 ASP A CA 1
ATOM 555 C C . ASP A 1 74 ? 0.733 -0.023 -8.838 1.00 87.62 74 ASP A C 1
ATOM 557 O O . ASP A 1 74 ? 1.907 -0.292 -8.572 1.00 87.62 74 ASP A O 1
ATOM 561 N N . PRO A 1 75 ? 0.359 1.249 -9.088 1.00 90.44 75 PRO A N 1
ATOM 562 C CA . PRO A 1 75 ? 1.294 2.377 -9.031 1.00 90.44 75 PRO A CA 1
ATOM 563 C C . PRO A 1 75 ? 2.055 2.517 -7.700 1.00 90.44 75 PRO A C 1
ATOM 565 O O . PRO A 1 75 ? 3.229 2.892 -7.699 1.00 90.44 75 PRO A O 1
ATOM 568 N N . CYS A 1 76 ? 1.417 2.211 -6.567 1.00 92.62 76 CYS A N 1
ATOM 569 C CA . CYS A 1 76 ? 2.047 2.233 -5.247 1.00 92.62 76 CYS A CA 1
ATOM 570 C C . CYS A 1 76 ? 3.060 1.093 -5.105 1.00 92.62 76 CYS A C 1
ATOM 572 O O . CYS A 1 76 ? 4.159 1.296 -4.585 1.00 92.62 76 CYS A O 1
ATOM 574 N N . GLY A 1 77 ? 2.723 -0.095 -5.611 1.00 92.25 77 GLY A N 1
ATOM 575 C CA . GLY A 1 77 ? 3.626 -1.243 -5.608 1.00 92.25 77 GLY A CA 1
ATOM 576 C C . GLY A 1 77 ? 4.830 -1.044 -6.533 1.00 92.25 77 GLY A C 1
ATOM 577 O O . GLY A 1 77 ? 5.950 -1.387 -6.158 1.00 92.25 77 GLY A O 1
ATOM 578 N N . GLU A 1 78 ? 4.645 -0.399 -7.687 1.00 91.50 78 GLU A N 1
ATOM 579 C CA . GLU A 1 78 ? 5.742 0.041 -8.560 1.00 91.50 78 GLU A CA 1
ATOM 580 C C . GLU A 1 78 ? 6.663 1.043 -7.863 1.00 91.50 78 GLU A C 1
ATOM 582 O O . GLU A 1 78 ? 7.886 0.927 -7.956 1.00 91.50 78 GLU A O 1
ATOM 587 N N . ALA A 1 79 ? 6.093 2.012 -7.141 1.00 94.50 79 ALA A N 1
ATOM 588 C CA . ALA A 1 79 ? 6.878 2.985 -6.395 1.00 94.50 79 ALA A CA 1
ATOM 589 C C . ALA A 1 79 ? 7.714 2.314 -5.293 1.00 94.50 79 ALA A C 1
ATOM 591 O O . ALA A 1 79 ? 8.902 2.601 -5.151 1.00 94.50 79 ALA A O 1
ATOM 592 N N . ILE A 1 80 ? 7.128 1.365 -4.559 1.00 94.88 80 ILE A N 1
ATOM 593 C CA . ILE A 1 80 ? 7.835 0.566 -3.547 1.00 94.88 80 ILE A CA 1
ATOM 594 C C . ILE A 1 80 ? 8.954 -0.261 -4.192 1.00 94.88 80 ILE A C 1
ATOM 596 O O . ILE A 1 80 ? 10.081 -0.248 -3.699 1.00 94.88 80 ILE A O 1
ATOM 600 N N . TYR A 1 81 ? 8.674 -0.924 -5.317 1.00 92.75 81 TYR A N 1
ATOM 601 C CA . TYR A 1 81 ? 9.662 -1.714 -6.054 1.00 92.75 81 TYR A CA 1
ATOM 602 C C . TYR A 1 81 ? 10.859 -0.871 -6.520 1.00 92.75 81 TYR A C 1
ATOM 604 O O . TYR A 1 81 ? 12.003 -1.303 -6.405 1.00 92.75 81 TYR A O 1
ATOM 612 N N . LEU A 1 82 ? 10.609 0.342 -7.022 1.00 92.38 82 LEU A N 1
ATOM 613 C CA . LEU A 1 82 ? 11.656 1.263 -7.475 1.00 92.38 82 LEU A CA 1
ATOM 614 C C . LEU A 1 82 ? 12.418 1.926 -6.317 1.00 92.38 82 LEU A C 1
ATOM 616 O O . LEU A 1 82 ? 13.606 2.220 -6.450 1.00 92.38 82 LEU A O 1
ATOM 620 N N . GLY A 1 83 ? 11.742 2.203 -5.202 1.00 92.44 83 GLY A N 1
ATOM 621 C CA . GLY A 1 83 ? 12.297 2.950 -4.071 1.00 92.44 83 GLY A CA 1
ATOM 622 C C . GLY A 1 83 ? 13.056 2.117 -3.049 1.00 92.44 83 GLY A C 1
ATOM 623 O O . GLY A 1 83 ? 13.846 2.667 -2.280 1.00 92.44 83 GLY A O 1
ATOM 624 N N . ILE A 1 84 ? 12.831 0.803 -3.018 1.00 93.94 84 ILE A N 1
ATOM 625 C CA . ILE A 1 84 ? 13.430 -0.096 -2.033 1.00 93.94 84 ILE A CA 1
ATOM 626 C C . ILE A 1 84 ? 14.334 -1.105 -2.741 1.00 93.94 84 ILE A C 1
ATOM 628 O O . ILE A 1 84 ? 13.882 -1.933 -3.525 1.00 93.94 84 ILE A O 1
ATOM 632 N N . LYS A 1 85 ? 15.638 -1.034 -2.446 1.00 89.81 85 LYS A N 1
ATOM 633 C CA . LYS A 1 85 ? 16.644 -1.912 -3.063 1.00 89.81 85 LYS A CA 1
ATOM 634 C C . LYS A 1 85 ? 16.495 -3.368 -2.617 1.00 89.81 85 LYS A C 1
ATOM 636 O O . LYS A 1 85 ? 16.586 -4.265 -3.452 1.00 89.81 85 LYS A O 1
ATOM 641 N N . ASP A 1 86 ? 16.275 -3.595 -1.322 1.00 92.31 86 ASP A N 1
ATOM 642 C CA . ASP A 1 86 ? 16.027 -4.933 -0.785 1.00 92.31 86 ASP A CA 1
ATOM 643 C C . ASP A 1 86 ? 14.604 -5.388 -1.136 1.00 92.31 86 ASP A C 1
ATOM 645 O O . ASP A 1 86 ? 13.616 -4.826 -0.666 1.00 92.31 86 ASP A O 1
ATOM 649 N N . GLN A 1 87 ? 14.494 -6.437 -1.949 1.00 87.75 87 GLN A N 1
ATOM 650 C CA . GLN A 1 87 ? 13.199 -6.966 -2.373 1.00 87.75 87 GLN A CA 1
ATOM 651 C C . GLN A 1 87 ? 12.423 -7.629 -1.229 1.00 87.75 87 GLN A C 1
ATOM 653 O O . GLN A 1 87 ? 11.192 -7.638 -1.263 1.00 87.75 87 GLN A O 1
ATOM 658 N N . ALA A 1 88 ? 13.104 -8.133 -0.195 1.00 90.00 88 ALA A N 1
ATOM 659 C CA . ALA A 1 88 ? 12.431 -8.658 0.989 1.00 90.00 88 ALA A CA 1
ATOM 660 C C . ALA A 1 88 ? 11.816 -7.519 1.818 1.00 90.00 88 ALA A C 1
ATOM 662 O O . ALA A 1 88 ? 10.679 -7.626 2.277 1.00 90.00 88 ALA A O 1
ATOM 663 N N . GLU A 1 89 ? 12.532 -6.403 1.982 1.00 93.38 89 GLU A N 1
ATOM 664 C CA . GLU A 1 89 ? 11.978 -5.171 2.553 1.00 93.38 89 GLU A CA 1
ATOM 665 C C . GLU A 1 89 ? 10.807 -4.641 1.721 1.00 93.38 89 GLU A C 1
ATOM 667 O O . GLU A 1 89 ? 9.749 -4.363 2.284 1.00 93.38 89 GLU A O 1
ATOM 672 N N . ALA A 1 90 ? 10.953 -4.581 0.396 1.00 93.00 90 ALA A N 1
ATOM 673 C CA . ALA A 1 90 ? 9.898 -4.140 -0.512 1.00 93.00 90 ALA A CA 1
ATOM 674 C C . ALA A 1 90 ? 8.627 -4.992 -0.383 1.00 93.00 90 ALA A C 1
ATOM 676 O O . ALA A 1 90 ? 7.526 -4.445 -0.366 1.00 93.00 90 ALA A O 1
ATOM 677 N N . GLY A 1 91 ? 8.775 -6.315 -0.250 1.00 92.50 91 GLY A N 1
ATOM 678 C CA . GLY A 1 91 ? 7.663 -7.230 0.008 1.00 92.50 91 GLY A CA 1
ATOM 679 C C . GLY A 1 91 ? 6.930 -6.888 1.303 1.00 92.50 91 GLY A C 1
ATOM 680 O O . GLY A 1 91 ? 5.727 -6.666 1.284 1.00 92.50 91 GLY A O 1
ATOM 681 N N . ARG A 1 92 ? 7.659 -6.713 2.411 1.00 93.88 92 ARG A N 1
ATOM 682 C CA . ARG A 1 92 ? 7.050 -6.391 3.716 1.00 93.88 92 ARG A CA 1
ATOM 683 C C . ARG A 1 92 ? 6.320 -5.049 3.712 1.00 93.88 92 ARG A C 1
ATOM 685 O O . ARG A 1 92 ? 5.227 -4.943 4.262 1.00 93.88 92 ARG A O 1
ATOM 692 N N . VAL A 1 93 ? 6.916 -4.033 3.089 1.00 95.12 93 VAL A N 1
ATOM 693 C CA . VAL A 1 93 ? 6.298 -2.705 2.955 1.00 95.12 93 VAL A CA 1
ATOM 694 C C . VAL A 1 93 ? 5.040 -2.778 2.085 1.00 95.12 93 VAL A C 1
ATOM 696 O O . VAL A 1 93 ? 4.033 -2.142 2.394 1.00 95.12 93 VAL A O 1
ATOM 699 N N . TRP A 1 94 ? 5.071 -3.578 1.019 1.00 95.25 94 TRP A N 1
ATOM 700 C CA . TRP A 1 94 ? 3.907 -3.814 0.172 1.00 95.25 94 TRP A CA 1
ATOM 701 C C . TRP A 1 94 ? 2.782 -4.549 0.900 1.00 95.25 94 TRP A C 1
ATOM 703 O O . TRP A 1 94 ? 1.630 -4.129 0.815 1.00 95.25 94 TRP A O 1
ATOM 713 N N . ASP A 1 95 ? 3.099 -5.595 1.657 1.00 94.00 95 ASP A N 1
ATOM 714 C CA . ASP A 1 95 ? 2.107 -6.350 2.423 1.00 94.00 95 ASP A CA 1
ATOM 715 C C . ASP A 1 95 ? 1.438 -5.464 3.481 1.00 94.00 95 ASP A C 1
ATOM 717 O O . ASP A 1 95 ? 0.223 -5.526 3.683 1.00 94.00 95 ASP A O 1
ATOM 721 N N . LEU A 1 96 ? 2.212 -4.585 4.128 1.00 94.31 96 LEU A N 1
ATOM 722 C CA . LEU A 1 96 ? 1.683 -3.569 5.037 1.00 94.31 96 LEU A CA 1
ATOM 723 C C . LEU A 1 96 ? 0.724 -2.616 4.314 1.00 94.31 96 LEU A C 1
ATOM 725 O O . LEU A 1 96 ? -0.399 -2.412 4.776 1.00 94.31 96 LEU A O 1
ATOM 729 N N . PHE A 1 97 ? 1.138 -2.083 3.160 1.00 94.50 97 PHE A N 1
ATOM 730 C CA . PHE A 1 97 ? 0.289 -1.225 2.335 1.00 94.50 97 PHE A CA 1
ATOM 731 C C . PHE A 1 97 ? -1.013 -1.932 1.946 1.00 94.50 97 PHE A C 1
ATOM 733 O O . PHE A 1 97 ? -2.082 -1.351 2.086 1.00 94.50 97 PHE A O 1
ATOM 740 N N . LYS A 1 98 ? -0.959 -3.200 1.519 1.00 93.81 98 LYS A N 1
ATOM 741 C CA . LYS A 1 98 ? -2.152 -3.969 1.143 1.00 93.81 98 LYS A CA 1
ATOM 742 C C . LYS A 1 98 ? -3.095 -4.223 2.312 1.00 93.81 98 LYS A C 1
ATOM 744 O O . LYS A 1 98 ? -4.305 -4.147 2.110 1.00 93.81 98 LYS A O 1
ATOM 749 N N . ARG A 1 99 ? -2.579 -4.490 3.516 1.00 92.88 99 ARG A N 1
ATOM 750 C CA . ARG A 1 99 ? -3.415 -4.635 4.721 1.00 92.88 99 ARG A CA 1
ATOM 751 C C . ARG A 1 99 ? -4.108 -3.324 5.092 1.00 92.88 99 ARG A C 1
ATOM 753 O O . ARG A 1 99 ? -5.293 -3.341 5.418 1.00 92.88 99 ARG A O 1
ATOM 760 N N . MET A 1 100 ? -3.394 -2.204 5.000 1.00 93.31 100 MET A N 1
ATOM 761 C CA . MET A 1 100 ? -3.951 -0.866 5.213 1.00 93.31 100 MET A CA 1
ATOM 762 C C . MET A 1 100 ? -5.036 -0.545 4.178 1.00 93.31 100 MET A C 1
ATOM 764 O O . MET A 1 100 ? -6.154 -0.178 4.529 1.00 93.31 100 MET A O 1
ATOM 768 N N . ASP A 1 101 ? -4.718 -0.748 2.902 1.00 91.50 101 ASP A N 1
ATOM 769 C CA . ASP A 1 101 ? -5.597 -0.511 1.760 1.00 91.50 101 ASP A CA 1
ATOM 770 C C . ASP A 1 101 ? -6.896 -1.332 1.837 1.00 91.50 101 ASP A C 1
ATOM 772 O O . ASP A 1 101 ? -7.987 -0.810 1.608 1.00 91.50 101 ASP A O 1
ATOM 776 N N . ALA A 1 102 ? -6.786 -2.606 2.223 1.00 90.00 102 ALA A N 1
ATOM 777 C CA . ALA A 1 102 ? -7.927 -3.496 2.405 1.00 90.00 102 ALA A CA 1
ATOM 778 C C . ALA A 1 102 ? -8.809 -3.091 3.596 1.00 90.00 102 ALA A C 1
ATOM 780 O O . ALA A 1 102 ? -10.033 -3.169 3.500 1.00 90.00 102 ALA A O 1
ATOM 781 N N . ALA A 1 103 ? -8.214 -2.652 4.708 1.00 91.56 103 ALA A N 1
ATOM 782 C CA . ALA A 1 103 ? -8.974 -2.200 5.870 1.00 91.56 103 ALA A CA 1
ATOM 783 C C . ALA A 1 103 ? -9.761 -0.914 5.579 1.00 91.56 103 ALA A C 1
ATOM 785 O O . ALA A 1 103 ? -10.921 -0.798 5.974 1.00 91.56 103 ALA A O 1
ATOM 786 N N . ASP A 1 104 ? -9.156 0.025 4.849 1.00 90.56 104 ASP A N 1
ATOM 787 C CA . ASP A 1 104 ? -9.812 1.255 4.404 1.00 90.56 104 ASP A CA 1
ATOM 788 C C . ASP A 1 104 ? -10.973 0.965 3.435 1.00 90.56 104 ASP A C 1
ATOM 790 O O . ASP A 1 104 ? -12.098 1.417 3.651 1.00 90.56 104 ASP A O 1
ATOM 794 N N . ASP A 1 105 ? -10.759 0.116 2.424 1.00 89.62 105 ASP A N 1
ATOM 795 C CA . ASP A 1 105 ? -11.821 -0.292 1.493 1.00 89.62 105 ASP A CA 1
ATOM 796 C C . ASP A 1 105 ? -12.959 -1.061 2.195 1.00 89.62 105 ASP A C 1
ATOM 798 O O . ASP A 1 105 ? -14.136 -0.796 1.927 1.00 89.62 105 ASP A O 1
ATOM 802 N N . ALA A 1 106 ? -12.642 -1.957 3.138 1.00 88.69 106 ALA A N 1
ATOM 803 C CA . ALA A 1 106 ? -13.642 -2.667 3.936 1.00 88.69 106 ALA A CA 1
ATOM 804 C C . ALA A 1 106 ? -14.484 -1.703 4.785 1.00 88.69 106 ALA A C 1
ATOM 806 O O . ALA A 1 106 ? -15.712 -1.824 4.821 1.00 88.69 106 ALA A O 1
ATOM 807 N N . PHE A 1 107 ? -13.847 -0.718 5.420 1.00 91.00 107 PHE A N 1
ATOM 808 C CA . PHE A 1 107 ? -14.535 0.311 6.193 1.00 91.00 107 PHE A CA 1
ATOM 809 C C . PHE A 1 107 ? -15.449 1.171 5.315 1.00 91.00 107 PHE A C 1
ATOM 811 O O . PHE A 1 107 ? -16.629 1.337 5.635 1.00 91.00 107 PHE A O 1
ATOM 818 N N .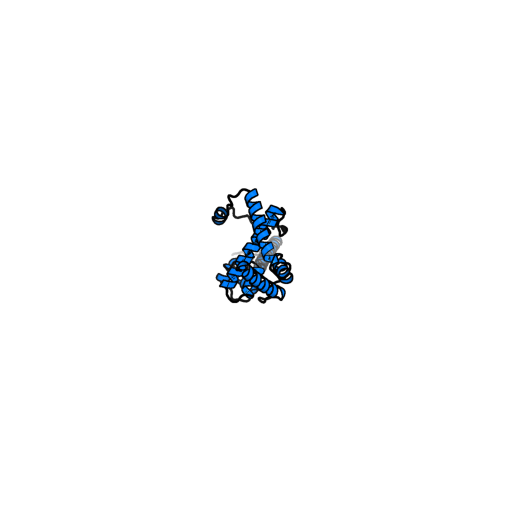 CYS A 1 108 ? -14.956 1.656 4.169 1.00 87.56 108 CYS A N 1
ATOM 819 C CA . CYS A 1 108 ? -15.774 2.414 3.223 1.00 87.56 108 CYS A CA 1
ATOM 820 C C . CYS A 1 108 ? -17.013 1.618 2.789 1.00 87.56 108 CYS A C 1
ATOM 822 O O . CYS A 1 108 ? -18.140 2.114 2.870 1.00 87.56 108 CYS A O 1
ATOM 824 N N . ARG A 1 109 ? -16.828 0.359 2.377 1.00 86.69 109 ARG A N 1
ATOM 825 C CA . ARG A 1 109 ? -17.927 -0.474 1.872 1.00 86.69 109 ARG A CA 1
ATOM 826 C C . ARG A 1 109 ? -18.956 -0.805 2.944 1.00 86.69 109 ARG A C 1
ATOM 828 O O . ARG A 1 109 ? -20.146 -0.714 2.666 1.00 86.69 109 ARG A O 1
ATOM 835 N N . ARG A 1 110 ? -18.512 -1.203 4.138 1.00 87.50 110 ARG A N 1
ATOM 836 C CA . ARG A 1 110 ? -19.398 -1.760 5.174 1.00 87.50 110 ARG A CA 1
ATOM 837 C C . ARG A 1 110 ? -19.976 -0.715 6.115 1.00 87.50 110 ARG A C 1
ATOM 839 O O . ARG A 1 110 ? -21.098 -0.882 6.571 1.00 87.50 110 ARG A O 1
ATOM 846 N N . ILE A 1 111 ? -19.219 0.339 6.416 1.00 89.75 111 ILE A N 1
ATOM 847 C CA . ILE A 1 111 ? -19.603 1.334 7.426 1.00 89.75 111 ILE A CA 1
ATOM 848 C C . ILE A 1 111 ? -20.113 2.614 6.777 1.00 89.75 111 ILE A C 1
ATOM 850 O O . ILE A 1 111 ? -21.182 3.094 7.135 1.00 89.75 111 ILE A O 1
ATOM 854 N N . ILE A 1 112 ? -19.384 3.151 5.795 1.00 89.31 112 ILE A N 1
ATOM 855 C CA . ILE A 1 112 ? -19.833 4.341 5.050 1.00 89.31 112 ILE A CA 1
ATOM 856 C C . ILE A 1 112 ? -20.934 3.964 4.040 1.00 89.31 112 ILE A C 1
ATOM 858 O O . ILE A 1 112 ? -21.725 4.814 3.629 1.00 89.31 112 ILE A O 1
ATOM 862 N N . GLY A 1 113 ? -20.998 2.691 3.632 1.00 84.88 113 GLY A N 1
ATOM 863 C CA . GLY A 1 113 ? -21.956 2.199 2.641 1.00 84.88 113 GLY A CA 1
ATOM 864 C C . GLY A 1 113 ? -21.619 2.641 1.215 1.00 84.88 113 GLY A C 1
ATOM 865 O O . GLY A 1 113 ? -22.500 2.719 0.360 1.00 84.88 113 GLY A O 1
ATOM 866 N N . ARG A 1 114 ? -20.354 2.994 0.945 1.00 84.06 114 ARG A N 1
ATOM 867 C CA . ARG A 1 114 ? -19.899 3.493 -0.362 1.00 84.06 114 ARG A CA 1
ATOM 868 C C . ARG A 1 114 ? -18.577 2.852 -0.751 1.00 84.06 114 ARG A C 1
ATOM 870 O O . ARG A 1 114 ? -17.708 2.626 0.083 1.00 84.06 114 ARG A O 1
ATOM 877 N N . ARG A 1 115 ? -18.384 2.591 -2.044 1.00 81.00 115 ARG A N 1
ATOM 878 C CA . ARG A 1 115 ? -17.060 2.201 -2.546 1.00 81.00 115 ARG A CA 1
ATOM 879 C C . ARG A 1 115 ? -16.114 3.394 -2.429 1.00 81.00 115 ARG A C 1
ATOM 881 O O . ARG A 1 115 ? -16.505 4.511 -2.761 1.00 81.00 115 ARG A O 1
ATOM 888 N N . ARG A 1 116 ? -14.877 3.146 -1.986 1.00 78.50 116 ARG A N 1
ATOM 889 C CA . ARG A 1 116 ? -13.842 4.183 -1.856 1.00 78.50 116 ARG A CA 1
ATOM 890 C C . ARG A 1 116 ? -13.556 4.876 -3.188 1.00 78.50 116 ARG A C 1
ATOM 892 O O . ARG A 1 116 ? -13.461 6.097 -3.248 1.00 78.50 116 ARG A O 1
ATOM 899 N N . PHE A 1 117 ? -13.473 4.088 -4.257 1.00 78.38 117 PHE A N 1
ATOM 900 C CA . PHE A 1 117 ? -13.448 4.594 -5.622 1.00 78.38 117 PHE A CA 1
ATOM 901 C C . PHE A 1 117 ? -14.848 4.479 -6.230 1.00 78.38 117 PHE A C 1
ATOM 903 O O . PHE A 1 117 ? -15.445 3.397 -6.154 1.00 78.38 117 PHE A O 1
ATOM 910 N N . PRO A 1 118 ? -15.390 5.555 -6.830 1.00 66.06 118 PRO A N 1
ATOM 911 C CA . PRO A 1 118 ? -16.644 5.464 -7.561 1.00 66.06 118 PRO A CA 1
ATOM 912 C C . PRO A 1 118 ? -16.487 4.423 -8.669 1.00 66.06 118 PRO A C 1
ATOM 914 O O . PRO A 1 118 ? -15.422 4.314 -9.280 1.00 66.06 118 PRO A O 1
ATOM 917 N N . ALA A 1 119 ? -17.536 3.640 -8.916 1.00 60.62 119 ALA A N 1
ATOM 918 C CA . ALA A 1 119 ? -17.557 2.723 -10.044 1.00 60.62 119 ALA A CA 1
ATOM 919 C C . ALA A 1 119 ? -17.549 3.552 -11.336 1.00 60.62 119 ALA A C 1
ATOM 921 O O . ALA A 1 119 ? -18.599 3.907 -11.863 1.00 60.62 119 ALA A O 1
ATOM 922 N N . VAL A 1 120 ? -16.359 3.905 -11.825 1.00 48.69 120 VAL A N 1
ATOM 923 C CA . VAL A 1 120 ? -16.188 4.311 -13.217 1.00 48.69 120 VAL A CA 1
ATOM 924 C C . VAL A 1 120 ? -16.697 3.146 -14.057 1.00 48.69 120 VAL A C 1
ATOM 926 O O . VAL A 1 120 ? -16.353 1.994 -13.788 1.00 48.69 120 VAL A O 1
ATOM 929 N N . SER A 1 121 ? -17.622 3.447 -14.965 1.00 42.25 121 SER A N 1
ATOM 930 C CA . SER A 1 121 ? -18.399 2.492 -15.753 1.00 42.25 121 SER A CA 1
ATOM 931 C C . SER A 1 121 ? -17.552 1.292 -16.182 1.00 42.25 121 SER A C 1
ATOM 933 O O . SER A 1 121 ? -16.655 1.400 -17.018 1.00 42.25 121 SER A O 1
ATOM 935 N N . LYS A 1 122 ? -17.833 0.128 -15.585 1.00 45.31 122 LYS A N 1
ATOM 936 C CA . LYS A 1 122 ? -17.309 -1.156 -16.052 1.00 45.31 122 LYS A CA 1
ATOM 937 C C . LYS A 1 122 ? -17.852 -1.299 -17.479 1.00 45.31 122 LYS A C 1
ATOM 939 O O . LYS A 1 122 ? -19.063 -1.363 -17.655 1.00 45.31 122 LYS A O 1
ATOM 944 N N . MET A 1 123 ? -16.999 -1.258 -18.503 1.00 43.97 123 MET A N 1
ATOM 945 C CA . MET A 1 123 ? -17.425 -1.645 -19.850 1.00 43.97 123 MET A CA 1
ATOM 946 C C . MET A 1 123 ? -17.781 -3.135 -19.782 1.00 43.97 123 MET A C 1
ATOM 948 O O . MET A 1 123 ? -16.891 -3.972 -19.646 1.00 43.97 123 MET A O 1
ATOM 952 N N . GLU A 1 124 ? -19.075 -3.453 -19.812 1.00 48.41 124 GLU A N 1
ATOM 953 C CA . GLU A 1 124 ? -19.668 -4.794 -19.653 1.0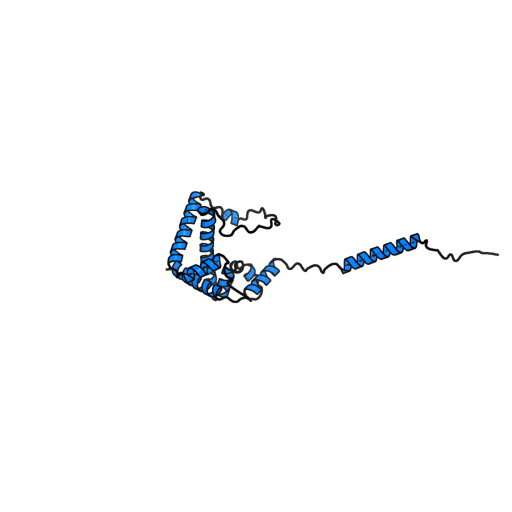0 48.41 124 GLU A CA 1
ATOM 954 C C . GLU A 1 124 ? -19.370 -5.757 -20.826 1.00 48.41 124 GLU A C 1
ATOM 956 O O . GLU A 1 124 ? -20.201 -6.576 -21.197 1.00 48.41 124 GLU A O 1
ATOM 961 N N . PHE A 1 125 ? -18.196 -5.679 -21.457 1.00 44.16 125 PHE A N 1
ATOM 962 C CA . PHE A 1 125 ? -17.883 -6.469 -22.656 1.00 44.16 125 PHE A CA 1
ATOM 963 C C . PHE A 1 125 ? -17.070 -7.743 -22.396 1.00 44.16 125 PHE A C 1
ATOM 965 O O . PHE A 1 125 ? -16.666 -8.404 -23.351 1.00 44.16 125 PHE A O 1
ATOM 972 N N . MET A 1 126 ? -16.846 -8.137 -21.140 1.00 44.56 126 MET A N 1
ATOM 973 C CA . MET A 1 126 ? -16.284 -9.457 -20.838 1.00 44.56 126 MET A CA 1
ATOM 974 C C . MET A 1 126 ? -17.334 -10.345 -20.169 1.00 44.56 126 MET A C 1
ATOM 976 O O . MET A 1 126 ? -17.780 -9.994 -19.076 1.00 44.56 126 MET A O 1
ATOM 980 N N . PRO A 1 127 ? -17.701 -11.499 -20.764 1.00 47.31 127 PRO A N 1
ATOM 981 C CA . PRO A 1 127 ? -18.414 -12.528 -20.023 1.00 47.31 127 PRO A CA 1
ATOM 982 C C . PRO A 1 127 ? -17.546 -12.939 -18.829 1.00 47.31 127 PRO A C 1
ATOM 984 O O . PRO A 1 127 ? -16.384 -13.326 -18.990 1.00 47.31 127 PRO A O 1
ATOM 987 N N . GLU A 1 128 ? -18.087 -12.782 -17.623 1.00 52.62 128 GLU A N 1
ATOM 988 C CA . GLU A 1 128 ? -17.425 -13.218 -16.397 1.00 52.62 128 GLU A CA 1
ATOM 989 C C . GLU A 1 128 ? -17.226 -14.738 -16.467 1.00 52.62 128 GLU A C 1
ATOM 991 O O . GLU A 1 128 ? -18.142 -15.484 -16.819 1.00 52.62 128 GLU A O 1
ATOM 996 N N . ARG A 1 129 ? -16.008 -15.212 -16.173 1.00 48.22 129 ARG A N 1
ATOM 997 C CA . ARG A 1 129 ? -15.775 -16.643 -15.968 1.00 48.22 129 ARG A CA 1
ATOM 998 C C . ARG A 1 129 ? -16.600 -17.060 -14.752 1.00 48.22 129 ARG A C 1
ATOM 1000 O O . ARG A 1 129 ? -16.251 -16.699 -13.636 1.00 48.22 129 ARG A O 1
ATOM 1007 N N . LEU A 1 130 ? -17.670 -17.820 -14.973 1.00 53.56 130 LEU A N 1
ATOM 1008 C CA . LEU A 1 130 ? -18.504 -18.450 -13.938 1.00 53.56 130 LEU A CA 1
ATOM 1009 C C . LEU A 1 130 ? -17.799 -19.653 -13.279 1.00 53.56 130 LEU A C 1
ATOM 1011 O O . LEU A 1 130 ? -18.433 -20.647 -12.937 1.00 53.56 130 LEU A O 1
ATOM 1015 N N . GLU A 1 131 ? -16.476 -19.600 -13.149 1.00 45.00 131 GLU A N 1
ATOM 1016 C CA . GLU A 1 131 ? -15.703 -20.620 -12.453 1.00 45.00 131 GLU A CA 1
ATOM 1017 C C . GLU A 1 131 ? -15.428 -20.085 -11.052 1.00 45.00 131 GLU A C 1
ATOM 1019 O O . GLU A 1 131 ? -14.602 -19.191 -10.882 1.00 45.00 131 GLU A O 1
ATOM 1024 N N . THR A 1 132 ? -16.145 -20.601 -10.053 1.00 45.31 132 THR A N 1
ATOM 1025 C CA . THR A 1 132 ? -15.815 -20.380 -8.642 1.00 45.31 132 THR A CA 1
ATOM 1026 C C . THR A 1 132 ? -14.411 -20.934 -8.419 1.00 45.31 132 THR A C 1
ATOM 1028 O O . THR A 1 132 ? -14.221 -22.153 -8.426 1.00 45.31 132 THR A O 1
ATOM 1031 N N . SER A 1 133 ? -13.399 -20.073 -8.302 1.00 51.78 133 SER A N 1
ATOM 1032 C CA . SER A 1 133 ? -12.047 -20.556 -8.040 1.00 51.78 133 SER A CA 1
ATOM 1033 C C . SER A 1 133 ? -11.966 -21.064 -6.600 1.00 51.78 133 SER A C 1
ATOM 1035 O O . SER A 1 133 ? -12.687 -20.597 -5.719 1.00 51.78 133 SER A O 1
ATOM 1037 N N . GLN A 1 134 ? -11.064 -22.008 -6.324 1.00 48.22 134 GLN A N 1
ATOM 1038 C CA . GLN A 1 134 ? -10.808 -22.466 -4.952 1.00 48.22 134 GLN A CA 1
ATOM 1039 C C . GLN A 1 134 ? -10.433 -21.297 -4.017 1.00 48.22 134 GLN A C 1
ATOM 1041 O O . GLN A 1 134 ? -10.785 -21.314 -2.845 1.00 48.22 134 GLN A O 1
ATOM 1046 N N . ALA A 1 135 ? -9.813 -20.238 -4.549 1.00 51.81 135 ALA A N 1
ATOM 1047 C CA . ALA A 1 135 ? -9.520 -19.022 -3.794 1.00 51.81 135 ALA A CA 1
ATOM 1048 C C . ALA A 1 135 ? -10.786 -18.228 -3.412 1.00 51.81 135 ALA A C 1
ATOM 1050 O O . ALA A 1 135 ? -10.795 -17.579 -2.370 1.00 51.81 135 ALA A O 1
ATOM 1051 N N . ASP A 1 136 ? -11.858 -18.301 -4.208 1.00 49.66 136 ASP A N 1
ATOM 1052 C CA . ASP A 1 136 ? -13.158 -17.703 -3.870 1.00 49.66 136 ASP A CA 1
ATOM 1053 C C . ASP A 1 136 ? -13.880 -18.505 -2.773 1.00 49.66 136 ASP A C 1
ATOM 1055 O O . ASP A 1 136 ? -14.601 -17.929 -1.959 1.00 49.66 136 ASP A O 1
ATOM 1059 N N . LEU A 1 137 ? -13.652 -19.824 -2.720 1.00 51.88 137 LEU A N 1
ATOM 1060 C CA . LEU A 1 137 ? -14.143 -20.708 -1.656 1.00 51.88 137 LEU A CA 1
ATOM 1061 C C . LEU A 1 137 ? -13.375 -20.503 -0.341 1.00 51.88 137 LEU A C 1
ATOM 1063 O O . LEU A 1 137 ? -13.997 -20.401 0.714 1.00 51.88 137 LEU A O 1
ATOM 1067 N N . ASP A 1 138 ? -12.048 -20.370 -0.400 1.00 52.12 138 ASP A N 1
ATOM 1068 C CA . ASP A 1 138 ? -11.204 -20.089 0.771 1.00 52.12 138 ASP A CA 1
ATOM 1069 C C . ASP A 1 138 ? -11.439 -18.664 1.322 1.00 52.12 138 ASP A C 1
ATOM 1071 O O . ASP A 1 138 ? -11.195 -18.389 2.497 1.00 52.12 138 ASP A O 1
ATOM 1075 N N . ALA A 1 139 ? -11.958 -17.756 0.487 1.00 56.66 139 ALA A N 1
ATOM 1076 C CA . ALA A 1 139 ? -12.368 -16.405 0.863 1.00 56.66 139 ALA A CA 1
ATOM 1077 C C . ALA A 1 139 ? -13.803 -16.321 1.419 1.00 56.66 139 ALA A C 1
ATOM 1079 O O . ALA A 1 139 ? -14.281 -15.212 1.693 1.00 56.66 139 ALA A O 1
ATOM 1080 N N . PHE A 1 140 ? -14.506 -17.450 1.588 1.00 63.50 140 PHE A N 1
ATOM 1081 C CA . PHE A 1 140 ? -15.856 -17.447 2.141 1.00 63.50 140 PHE A CA 1
ATOM 1082 C C . PHE A 1 140 ? -15.825 -17.095 3.631 1.00 63.50 140 PHE A C 1
ATOM 1084 O O . PHE A 1 140 ? -15.616 -17.923 4.517 1.00 63.50 140 PHE A O 1
ATOM 1091 N N . ASP A 1 141 ? -16.031 -15.814 3.906 1.00 68.62 141 ASP A N 1
ATOM 1092 C CA . ASP A 1 141 ? -16.094 -15.287 5.256 1.00 68.62 141 ASP A CA 1
ATOM 1093 C C . ASP A 1 141 ? -17.411 -15.705 5.929 1.00 68.62 141 ASP A C 1
ATOM 1095 O O . ASP A 1 141 ? -18.466 -15.101 5.701 1.00 68.62 141 ASP A O 1
ATOM 1099 N N . VAL A 1 142 ? -17.320 -16.745 6.763 1.00 83.25 142 VAL A N 1
ATOM 1100 C CA . VAL A 1 142 ? -18.424 -17.350 7.531 1.00 83.25 142 VAL A CA 1
ATOM 1101 C C . VAL A 1 142 ? -18.998 -16.443 8.619 1.00 83.25 142 VAL A C 1
ATOM 1103 O O . VAL A 1 142 ? -20.026 -16.777 9.206 1.00 83.25 142 VAL A O 1
ATOM 1106 N N . ARG A 1 143 ? -18.358 -15.302 8.902 1.00 81.94 143 ARG A N 1
ATOM 1107 C CA . ARG A 1 143 ? -18.847 -14.340 9.893 1.00 81.94 143 ARG A CA 1
ATOM 1108 C C . ARG A 1 143 ? -20.181 -13.733 9.470 1.00 81.94 143 ARG A C 1
ATOM 1110 O O . ARG A 1 143 ? -20.451 -13.514 8.281 1.00 81.94 143 ARG A O 1
ATOM 1117 N N . THR A 1 144 ? -20.989 -13.390 10.462 1.00 87.75 144 THR A N 1
ATOM 1118 C CA . THR A 1 144 ? -22.205 -12.591 10.275 1.00 87.75 144 THR A CA 1
ATOM 1119 C C . THR A 1 144 ? -21.862 -11.191 9.753 1.00 87.75 144 THR A C 1
ATOM 1121 O O . THR A 1 144 ? -20.729 -10.716 9.879 1.00 87.75 144 THR A O 1
ATOM 1124 N N . GLU A 1 145 ? -22.827 -10.500 9.142 1.00 83.00 145 GLU A N 1
ATOM 1125 C CA . GLU A 1 145 ? -22.584 -9.138 8.640 1.00 83.00 145 GLU A CA 1
ATOM 1126 C C . GLU A 1 145 ? -22.225 -8.153 9.767 1.00 83.00 145 GLU A C 1
ATOM 1128 O O . GLU A 1 145 ? -21.381 -7.279 9.558 1.00 83.00 145 GLU A O 1
ATOM 1133 N N . ASP A 1 146 ? -22.765 -8.346 10.974 1.00 84.31 146 ASP A N 1
ATOM 1134 C CA . ASP A 1 146 ? -22.430 -7.531 12.147 1.00 84.31 146 ASP A CA 1
ATOM 1135 C C . ASP A 1 146 ? -20.989 -7.764 12.617 1.00 84.31 146 ASP A C 1
ATOM 1137 O O . ASP A 1 146 ? -20.254 -6.807 12.868 1.00 84.31 146 ASP A O 1
ATOM 1141 N N . GLU A 1 147 ? -20.535 -9.019 12.660 1.00 87.69 147 GLU A N 1
ATOM 1142 C CA . GLU A 1 147 ? -19.145 -9.362 12.989 1.00 87.69 147 GLU A CA 1
ATOM 1143 C C . GLU A 1 147 ? -18.164 -8.819 11.944 1.00 87.69 147 GLU A C 1
ATOM 1145 O O . GLU A 1 147 ? -17.093 -8.310 12.286 1.00 87.69 147 GLU A O 1
ATOM 1150 N N . LYS A 1 148 ? -18.532 -8.870 10.659 1.00 86.38 148 LYS A N 1
ATOM 1151 C CA . LYS A 1 148 ? -17.744 -8.273 9.571 1.00 86.38 148 LYS A CA 1
ATOM 1152 C C . LYS A 1 148 ? -17.659 -6.757 9.706 1.00 86.38 148 LYS A C 1
ATOM 1154 O O . LYS A 1 148 ? -16.594 -6.181 9.474 1.00 86.38 148 LYS A O 1
ATOM 1159 N N . ALA A 1 149 ? -18.759 -6.100 10.069 1.00 85.94 149 ALA A N 1
ATOM 1160 C CA . ALA A 1 149 ? -18.793 -4.660 10.293 1.00 85.94 149 ALA A CA 1
ATOM 1161 C C . ALA A 1 149 ? -17.957 -4.258 11.519 1.00 85.94 149 ALA A C 1
ATOM 1163 O O . ALA A 1 149 ? -17.182 -3.304 11.436 1.00 85.94 149 ALA A O 1
ATOM 1164 N N . ALA A 1 150 ? -18.059 -4.999 12.625 1.00 89.62 150 ALA A N 1
ATOM 1165 C CA . ALA A 1 150 ? -17.236 -4.793 13.815 1.00 89.62 150 ALA A CA 1
ATOM 1166 C C . ALA A 1 150 ? -15.742 -4.934 13.487 1.00 89.62 150 ALA A C 1
ATOM 1168 O O . ALA A 1 150 ? -14.975 -3.999 13.712 1.00 89.62 150 ALA A O 1
ATOM 1169 N N . ALA A 1 151 ? -15.353 -6.025 12.819 1.00 89.75 151 ALA A N 1
ATOM 1170 C CA . ALA A 1 151 ? -13.974 -6.250 12.395 1.00 89.75 151 ALA A CA 1
ATOM 1171 C C . ALA A 1 151 ? -13.449 -5.147 11.458 1.00 89.75 151 ALA A C 1
ATOM 1173 O O . ALA A 1 151 ? -12.300 -4.730 11.585 1.00 89.75 151 ALA A O 1
ATOM 1174 N N . ALA A 1 152 ? -14.277 -4.641 10.536 1.00 89.44 152 ALA A N 1
ATOM 1175 C CA . ALA A 1 152 ? -13.894 -3.532 9.663 1.00 89.44 152 ALA A CA 1
ATOM 1176 C C . ALA A 1 152 ? -13.679 -2.220 10.442 1.00 89.44 152 ALA A C 1
ATOM 1178 O O . ALA A 1 152 ? -12.727 -1.494 10.154 1.00 89.44 152 ALA A O 1
ATOM 1179 N N . ARG A 1 153 ? -14.524 -1.918 11.441 1.00 92.00 153 ARG A N 1
ATOM 1180 C CA . ARG A 1 153 ? -14.341 -0.750 12.325 1.00 92.00 153 ARG A CA 1
ATOM 1181 C C . ARG A 1 153 ? -13.069 -0.869 13.150 1.00 92.00 153 ARG A C 1
ATOM 1183 O O . ARG A 1 153 ? -12.314 0.095 13.212 1.00 92.00 153 ARG A O 1
ATOM 1190 N N . ASP A 1 154 ? -12.833 -2.029 13.752 1.00 93.00 154 ASP A N 1
ATOM 1191 C CA . ASP A 1 154 ? -11.655 -2.268 14.585 1.00 93.00 154 ASP A CA 1
ATOM 1192 C C . ASP A 1 154 ? -10.370 -2.194 13.762 1.00 93.00 154 ASP A C 1
ATOM 1194 O O . ASP A 1 154 ? -9.441 -1.483 14.137 1.00 93.00 154 ASP A O 1
ATOM 1198 N N . ALA A 1 155 ? -10.339 -2.843 12.594 1.00 91.81 155 ALA A N 1
ATOM 1199 C CA . ALA A 1 155 ? -9.201 -2.762 11.687 1.00 91.81 155 ALA A CA 1
ATOM 1200 C C . ALA A 1 155 ? -8.931 -1.313 11.261 1.00 91.81 155 ALA A C 1
ATOM 1202 O O . ALA A 1 155 ? -7.791 -0.859 11.330 1.00 91.81 155 ALA A O 1
ATOM 1203 N N . HIS A 1 156 ? -9.966 -0.565 10.865 1.00 91.81 156 HIS A N 1
ATOM 1204 C CA . HIS A 1 156 ? -9.809 0.836 10.479 1.00 91.81 156 HIS A CA 1
ATOM 1205 C C . HIS A 1 156 ? -9.327 1.712 11.639 1.00 91.81 156 HIS A C 1
ATOM 1207 O O . HIS A 1 156 ? -8.421 2.517 11.447 1.00 91.81 156 HIS A O 1
ATOM 1213 N N . ARG A 1 157 ? -9.878 1.536 12.848 1.00 93.12 157 ARG A N 1
ATOM 1214 C CA . ARG A 1 157 ? -9.437 2.260 14.049 1.00 93.12 157 ARG A CA 1
ATOM 1215 C C . ARG A 1 157 ? -7.959 2.005 14.337 1.00 93.12 157 ARG A C 1
ATOM 1217 O O . ARG A 1 157 ? -7.213 2.964 14.492 1.0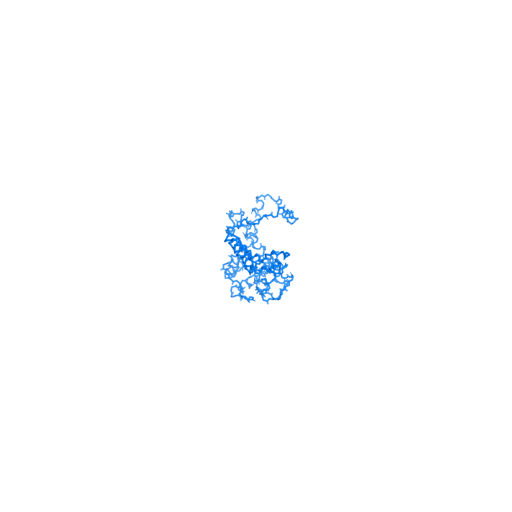0 93.12 157 ARG A O 1
ATOM 1224 N N . ASN A 1 158 ? -7.526 0.745 14.315 1.00 92.38 158 ASN A N 1
ATOM 1225 C CA . ASN A 1 158 ? -6.123 0.389 14.536 1.00 92.38 158 ASN A CA 1
ATOM 1226 C C . ASN A 1 158 ? -5.203 1.068 13.505 1.00 92.38 158 ASN A C 1
ATOM 1228 O O . ASN A 1 158 ? -4.114 1.532 13.838 1.00 92.38 158 ASN A O 1
ATOM 1232 N N . TRP A 1 159 ? -5.646 1.184 12.249 1.00 90.81 159 TRP A N 1
ATOM 1233 C CA . TRP A 1 159 ? -4.900 1.935 11.239 1.00 90.81 159 TRP A CA 1
ATOM 1234 C C . TRP A 1 159 ? -4.861 3.436 11.513 1.00 90.81 159 TRP A C 1
ATOM 1236 O O . TRP A 1 159 ? -3.804 4.036 11.337 1.00 90.81 159 TRP A O 1
ATOM 1246 N N . GLN A 1 160 ? -5.958 4.042 11.969 1.00 91.38 160 GLN A N 1
ATOM 1247 C CA . GLN A 1 160 ? -5.958 5.455 12.362 1.00 91.38 160 GLN A CA 1
ATOM 1248 C C . GLN A 1 160 ? -4.969 5.717 13.506 1.00 91.38 160 GLN A C 1
ATOM 1250 O O . GLN A 1 160 ? -4.190 6.661 13.424 1.00 91.38 160 GLN A O 1
ATOM 1255 N N . GLU A 1 161 ? -4.901 4.831 14.502 1.00 92.81 161 GLU A N 1
ATOM 1256 C CA . GLU A 1 161 ? -3.936 4.931 15.607 1.00 92.81 161 GLU A CA 1
ATOM 1257 C C . GLU A 1 161 ? -2.477 4.874 15.117 1.00 92.81 161 GLU A C 1
ATOM 1259 O O . GLU A 1 161 ? -1.628 5.654 15.555 1.00 92.81 161 GLU A O 1
ATOM 1264 N N . LEU A 1 162 ? -2.171 3.993 14.156 1.00 92.06 162 LEU A N 1
ATOM 1265 C CA . LEU A 1 162 ? -0.844 3.945 13.531 1.00 92.06 162 LEU A CA 1
ATOM 1266 C C . LEU A 1 162 ? -0.542 5.218 12.731 1.00 92.06 162 LEU A C 1
ATOM 1268 O O . LEU A 1 162 ? 0.574 5.742 12.793 1.00 92.06 162 LEU A O 1
ATOM 1272 N N . PHE A 1 163 ? -1.531 5.744 12.007 1.00 91.19 163 PHE A N 1
ATOM 1273 C CA . PHE A 1 163 ? -1.405 7.018 11.303 1.00 91.19 163 PHE A CA 1
ATOM 1274 C C . PHE A 1 163 ? -1.180 8.172 12.273 1.00 91.19 163 PHE A C 1
ATOM 1276 O O . PHE A 1 163 ? -0.398 9.069 11.962 1.00 91.19 163 PHE A O 1
ATOM 1283 N N . ASP A 1 164 ? -1.781 8.137 13.460 1.00 91.88 164 ASP A N 1
ATOM 1284 C CA . ASP A 1 164 ? -1.623 9.174 14.473 1.00 91.88 164 ASP A CA 1
ATOM 1285 C C . ASP A 1 164 ? -0.193 9.308 15.011 1.00 91.88 164 ASP A C 1
ATOM 1287 O O . ASP A 1 164 ? 0.217 10.394 15.427 1.00 91.88 164 ASP A O 1
ATOM 1291 N N . ARG A 1 165 ? 0.617 8.254 14.882 1.00 93.38 165 ARG A N 1
ATOM 1292 C CA . ARG A 1 165 ? 2.052 8.264 15.208 1.00 93.38 165 ARG A CA 1
ATOM 1293 C C . ARG A 1 165 ? 2.931 8.832 14.080 1.00 93.38 165 ARG A C 1
ATOM 1295 O O . ARG A 1 165 ? 4.120 9.070 14.298 1.00 93.38 165 ARG A O 1
ATOM 1302 N N . LEU A 1 166 ? 2.383 9.059 12.882 1.00 94.12 166 LEU A N 1
ATOM 1303 C CA . LEU A 1 166 ? 3.089 9.669 11.749 1.00 94.12 166 LEU A CA 1
ATOM 1304 C C . LEU A 1 166 ? 2.982 11.195 11.757 1.00 94.12 166 LEU A C 1
ATOM 1306 O O . LEU A 1 166 ? 1.976 11.769 12.188 1.00 94.12 166 LEU A O 1
ATOM 1310 N N . TYR A 1 167 ? 3.976 11.863 11.165 1.00 94.62 167 TYR A N 1
ATOM 1311 C CA . TYR A 1 167 ? 3.885 13.298 10.901 1.00 94.62 167 TYR A CA 1
ATOM 1312 C C . TYR A 1 167 ? 2.792 13.609 9.863 1.00 94.62 167 TYR A C 1
ATOM 1314 O O . TYR A 1 167 ? 2.586 12.815 8.940 1.00 94.62 167 TYR A O 1
ATOM 1322 N N . PRO A 1 168 ? 2.136 14.786 9.925 1.00 93.62 168 PRO A N 1
ATOM 1323 C CA . PRO A 1 168 ? 1.050 15.134 9.004 1.00 93.62 168 PRO A CA 1
ATOM 1324 C C . PRO A 1 168 ? 1.412 14.991 7.519 1.00 93.62 168 PRO A C 1
ATOM 1326 O O . PRO A 1 168 ? 0.637 14.445 6.738 1.00 93.62 168 PRO A O 1
ATOM 1329 N N . TRP A 1 169 ? 2.620 15.402 7.125 1.00 93.12 169 TRP A N 1
ATOM 1330 C CA . TRP A 1 169 ? 3.085 15.293 5.738 1.00 93.12 169 TRP A CA 1
ATOM 1331 C C . TRP A 1 169 ? 3.262 13.836 5.274 1.00 93.12 169 TRP A C 1
ATOM 1333 O O . TRP A 1 169 ? 3.015 13.535 4.109 1.00 93.12 169 TRP A O 1
ATOM 1343 N N . GLN A 1 170 ? 3.623 12.916 6.176 1.00 94.75 170 GLN A N 1
ATOM 1344 C CA . GLN A 1 170 ? 3.735 11.483 5.872 1.00 94.75 170 GLN A CA 1
ATOM 1345 C C . GLN A 1 170 ? 2.356 10.878 5.621 1.00 94.75 170 GLN A C 1
ATOM 1347 O O . GLN A 1 170 ? 2.171 10.143 4.653 1.00 94.75 170 GLN A O 1
ATOM 1352 N N . ARG A 1 171 ? 1.371 11.241 6.452 1.00 94.06 171 ARG A N 1
ATOM 1353 C CA . ARG A 1 171 ? -0.024 10.814 6.274 1.00 94.06 171 ARG A CA 1
ATOM 1354 C C . ARG A 1 171 ? -0.566 11.278 4.927 1.00 94.06 171 ARG A C 1
ATOM 1356 O O . ARG A 1 171 ? -1.137 10.477 4.195 1.00 94.06 171 ARG A O 1
ATOM 1363 N N . ILE A 1 172 ? -0.330 12.547 4.580 1.00 93.81 172 ILE A N 1
ATOM 1364 C CA . ILE A 1 172 ? -0.757 13.125 3.300 1.00 93.81 172 ILE A CA 1
ATOM 1365 C C . ILE A 1 172 ? -0.114 12.381 2.127 1.00 93.81 172 ILE A C 1
ATOM 1367 O O . ILE A 1 172 ? -0.818 12.069 1.170 1.00 93.81 172 ILE A O 1
ATOM 1371 N N . ALA A 1 173 ? 1.180 12.054 2.200 1.00 95.25 173 ALA A N 1
ATOM 1372 C CA . ALA A 1 173 ? 1.864 11.311 1.142 1.00 95.25 173 ALA A CA 1
ATOM 1373 C C . ALA A 1 173 ? 1.248 9.915 0.934 1.00 95.25 173 ALA A C 1
ATOM 1375 O O . ALA A 1 173 ? 0.950 9.534 -0.197 1.00 95.25 173 ALA A O 1
ATOM 1376 N N . ILE A 1 174 ? 0.984 9.179 2.020 1.00 94.62 174 ILE A N 1
ATOM 1377 C CA . ILE A 1 174 ? 0.354 7.851 1.956 1.00 94.62 174 ILE A CA 1
ATOM 1378 C C . ILE A 1 174 ? -1.075 7.943 1.412 1.00 94.62 174 ILE A C 1
ATOM 1380 O O . ILE A 1 174 ? -1.435 7.193 0.508 1.00 94.62 174 ILE A O 1
ATOM 1384 N N . GLN A 1 175 ? -1.883 8.882 1.905 1.00 92.62 175 GLN A N 1
ATOM 1385 C CA . GLN A 1 175 ? -3.268 9.053 1.454 1.00 92.62 175 GLN A CA 1
ATOM 1386 C C . GLN A 1 175 ? -3.351 9.509 -0.007 1.00 92.62 175 GLN A C 1
ATOM 1388 O O . GLN A 1 175 ? -4.202 9.035 -0.759 1.00 92.62 175 GLN A O 1
ATOM 1393 N N . SER A 1 176 ? -2.464 10.409 -0.433 1.00 91.56 176 SER A N 1
ATOM 1394 C CA . SER A 1 176 ? -2.420 10.900 -1.816 1.00 91.56 176 SER A CA 1
ATOM 1395 C C . SER A 1 176 ? -2.022 9.791 -2.786 1.00 91.56 176 SER A C 1
ATOM 1397 O O . SER A 1 176 ? -2.619 9.682 -3.858 1.00 91.56 176 SER A O 1
ATOM 1399 N N . ALA A 1 177 ? -1.083 8.931 -2.383 1.00 92.75 177 ALA A N 1
ATOM 1400 C CA . ALA A 1 177 ? -0.706 7.731 -3.121 1.00 92.75 177 ALA A CA 1
ATOM 1401 C C . ALA A 1 177 ? -1.863 6.720 -3.201 1.00 92.75 177 ALA A C 1
ATOM 1403 O O . ALA A 1 177 ? -2.251 6.322 -4.300 1.00 92.75 177 ALA A O 1
ATOM 1404 N N . ALA A 1 178 ? -2.460 6.366 -2.056 1.00 89.88 178 ALA A N 1
ATOM 1405 C CA . ALA A 1 178 ? -3.541 5.383 -1.964 1.00 89.88 178 ALA A CA 1
ATOM 1406 C C . ALA A 1 178 ? -4.788 5.795 -2.758 1.00 89.88 178 ALA A C 1
ATOM 1408 O O . ALA A 1 178 ? -5.451 4.949 -3.341 1.00 89.88 178 ALA A O 1
ATOM 1409 N N . LEU A 1 179 ? -5.093 7.095 -2.822 1.00 88.50 179 LEU A N 1
ATOM 1410 C CA . LEU A 1 179 ? -6.213 7.637 -3.599 1.00 88.50 179 LEU A CA 1
ATOM 1411 C C . LEU A 1 179 ? -5.852 7.959 -5.058 1.00 88.50 179 LEU A C 1
ATOM 1413 O O . LEU A 1 179 ? -6.661 8.572 -5.754 1.00 88.50 179 LEU A O 1
ATOM 1417 N N . HIS A 1 180 ? -4.651 7.591 -5.515 1.00 87.69 180 HIS A N 1
ATOM 1418 C CA . HIS A 1 180 ? -4.137 7.873 -6.860 1.00 87.69 180 HIS A CA 1
ATOM 1419 C C . HIS A 1 180 ? -4.199 9.360 -7.259 1.00 87.69 180 HIS A C 1
ATOM 1421 O O . HIS A 1 180 ? -4.371 9.699 -8.429 1.00 87.69 180 HIS A O 1
ATOM 1427 N N . ARG A 1 181 ? -4.059 10.266 -6.283 1.00 87.62 181 ARG A N 1
ATOM 1428 C CA . ARG A 1 181 ? -4.061 11.721 -6.512 1.00 87.62 181 ARG A CA 1
ATOM 1429 C C . ARG A 1 181 ? -2.729 12.228 -7.052 1.00 87.62 181 ARG A C 1
ATOM 1431 O O . ARG A 1 181 ? -2.685 13.290 -7.662 1.00 87.62 181 ARG A O 1
ATOM 1438 N N . GLU A 1 182 ? -1.655 11.482 -6.815 1.00 87.69 182 GLU A N 1
ATOM 1439 C CA . GLU A 1 182 ? -0.302 11.857 -7.204 1.00 87.69 182 GLU A CA 1
ATOM 1440 C C . GLU A 1 182 ? 0.338 10.797 -8.104 1.00 87.69 182 GLU A C 1
ATOM 1442 O O . GLU A 1 182 ? 0.157 9.591 -7.929 1.00 87.69 182 GLU A O 1
ATOM 1447 N N . VAL A 1 183 ? 1.122 11.257 -9.080 1.00 91.12 183 VAL A N 1
ATOM 1448 C CA . VAL A 1 183 ? 1.925 10.383 -9.934 1.00 91.12 183 VAL A CA 1
ATOM 1449 C C . VAL A 1 183 ? 3.202 10.021 -9.182 1.00 91.12 183 VAL A C 1
ATOM 1451 O O . VAL A 1 183 ? 4.085 10.861 -9.014 1.00 91.12 183 VAL A O 1
ATOM 1454 N N . LEU A 1 184 ? 3.316 8.768 -8.745 1.00 93.44 184 LEU A N 1
ATOM 1455 C CA . LEU A 1 184 ? 4.436 8.305 -7.913 1.00 93.44 184 LEU A CA 1
ATOM 1456 C C . LEU A 1 184 ? 5.713 8.013 -8.706 1.00 93.44 184 LEU A C 1
ATOM 1458 O O . LEU A 1 184 ? 6.818 8.064 -8.167 1.00 93.44 184 LEU A O 1
ATOM 1462 N N . GLN A 1 185 ? 5.584 7.702 -9.993 1.00 92.75 185 GLN A N 1
ATOM 1463 C CA . GLN A 1 185 ? 6.728 7.364 -10.825 1.00 92.75 185 GLN A CA 1
ATOM 1464 C C . GLN A 1 185 ? 6.524 7.820 -12.268 1.00 92.75 185 GLN A C 1
ATOM 1466 O O . GLN A 1 185 ? 5.403 7.871 -12.776 1.00 92.75 185 GLN A O 1
ATOM 1471 N N . ARG A 1 186 ? 7.621 8.186 -12.928 1.00 88.75 186 ARG A N 1
ATOM 1472 C CA . ARG A 1 186 ? 7.645 8.588 -14.332 1.00 88.75 186 ARG A CA 1
ATOM 1473 C C . ARG A 1 186 ? 8.903 8.035 -14.979 1.00 88.75 186 ARG A C 1
ATOM 1475 O O . ARG A 1 186 ? 10.008 8.278 -14.503 1.00 88.75 186 ARG A O 1
ATOM 1482 N N . ASN A 1 187 ? 8.734 7.330 -16.096 1.00 84.81 187 ASN A N 1
ATOM 1483 C CA . ASN A 1 187 ? 9.832 6.752 -16.877 1.00 84.81 187 ASN A CA 1
ATOM 1484 C C . ASN A 1 187 ? 10.767 5.847 -16.042 1.00 84.81 187 ASN A C 1
ATOM 1486 O O . ASN A 1 187 ? 11.988 5.922 -16.188 1.00 84.81 187 ASN A O 1
ATOM 1490 N N . GLY A 1 188 ? 10.211 5.030 -15.137 1.00 84.62 188 GLY A N 1
ATOM 1491 C CA . GLY A 1 188 ? 10.987 4.119 -14.287 1.00 84.62 188 GLY A CA 1
ATOM 1492 C C . GLY A 1 188 ? 11.821 4.811 -13.214 1.00 84.62 188 GLY A C 1
ATOM 1493 O O . GLY A 1 188 ? 12.782 4.233 -12.711 1.00 84.62 188 GLY A O 1
ATOM 1494 N N . LYS A 1 189 ? 11.478 6.054 -12.873 1.00 90.12 189 LYS A N 1
ATOM 1495 C CA . LYS A 1 189 ? 12.075 6.808 -11.772 1.00 90.12 189 LYS A CA 1
ATOM 1496 C C . LYS A 1 189 ? 10.983 7.323 -10.852 1.00 90.12 189 LYS A C 1
ATOM 1498 O O . LYS A 1 189 ? 9.908 7.705 -11.314 1.00 90.12 189 LYS A O 1
ATOM 1503 N N . LEU A 1 190 ? 11.278 7.367 -9.558 1.00 93.56 190 LEU A N 1
ATOM 1504 C CA . LEU A 1 190 ? 10.380 7.972 -8.582 1.00 93.56 190 LEU A CA 1
ATOM 1505 C C . LEU A 1 190 ? 10.284 9.485 -8.788 1.00 93.56 190 LEU A C 1
ATOM 1507 O O . LEU A 1 190 ? 11.279 10.155 -9.068 1.00 93.56 190 LEU A O 1
ATOM 1511 N N . THR A 1 191 ? 9.076 10.015 -8.628 1.00 95.62 191 THR A N 1
ATOM 1512 C CA . THR A 1 191 ? 8.842 11.456 -8.473 1.00 95.62 191 THR A CA 1
ATOM 1513 C C . THR A 1 191 ? 9.140 11.882 -7.030 1.00 95.62 191 THR A C 1
ATOM 1515 O O . THR A 1 191 ? 9.386 11.042 -6.161 1.00 95.62 191 THR A O 1
ATOM 1518 N N . SER A 1 192 ? 9.099 13.187 -6.739 1.00 94.19 192 SER A N 1
ATOM 1519 C CA . SER A 1 192 ? 9.167 13.696 -5.359 1.00 94.19 192 SER A CA 1
ATOM 1520 C C . SER A 1 192 ? 8.085 13.083 -4.465 1.00 94.19 192 SER A C 1
ATOM 1522 O O . SER A 1 192 ? 8.391 12.648 -3.357 1.00 94.19 192 SER A O 1
ATOM 1524 N N . GLY A 1 193 ? 6.860 12.966 -4.985 1.00 93.88 193 GLY A N 1
ATOM 1525 C CA . GLY A 1 193 ? 5.745 12.277 -4.339 1.00 93.88 193 GLY A CA 1
ATOM 1526 C C . GLY A 1 193 ? 6.015 10.805 -4.077 1.00 93.88 193 GLY A C 1
ATOM 1527 O O . GLY A 1 193 ? 5.842 10.330 -2.960 1.00 93.88 193 GLY A O 1
ATOM 1528 N N . GLY A 1 194 ? 6.528 10.085 -5.080 1.00 94.62 194 GLY A N 1
ATOM 1529 C CA . GLY A 1 194 ? 6.918 8.682 -4.925 1.00 94.62 194 GLY A CA 1
ATOM 1530 C C . GLY A 1 194 ? 7.992 8.471 -3.860 1.00 94.62 194 GLY A C 1
ATOM 1531 O O . GLY A 1 194 ? 7.892 7.544 -3.061 1.00 94.62 194 GLY A O 1
ATOM 1532 N N . MET A 1 195 ? 8.994 9.352 -3.799 1.00 96.19 195 MET A N 1
ATOM 1533 C CA . MET A 1 195 ? 10.022 9.304 -2.755 1.00 96.19 195 MET A CA 1
ATOM 1534 C C . MET A 1 195 ? 9.436 9.579 -1.365 1.00 96.19 195 MET A C 1
ATOM 1536 O O . MET A 1 195 ? 9.732 8.841 -0.425 1.00 96.19 195 MET A O 1
ATOM 1540 N N . ALA A 1 196 ? 8.582 10.600 -1.237 1.00 95.88 196 ALA A N 1
ATOM 1541 C CA . ALA A 1 196 ? 7.907 10.926 0.018 1.00 95.88 196 ALA A CA 1
ATOM 1542 C C . ALA A 1 196 ? 6.997 9.780 0.487 1.00 95.88 196 ALA A C 1
ATOM 1544 O O . ALA A 1 196 ? 7.015 9.423 1.664 1.00 95.88 196 ALA A O 1
ATOM 1545 N N . PHE A 1 197 ? 6.265 9.160 -0.439 1.00 96.94 197 PHE A N 1
ATOM 1546 C CA . PHE A 1 197 ? 5.431 7.989 -0.191 1.00 96.94 197 PHE A CA 1
ATOM 1547 C C . PHE A 1 197 ? 6.252 6.805 0.327 1.00 96.94 197 PHE A C 1
ATOM 1549 O O . PHE A 1 197 ? 5.943 6.268 1.388 1.00 96.94 197 PHE A O 1
ATOM 1556 N N . VAL A 1 198 ? 7.326 6.420 -0.370 1.00 96.62 198 VAL A N 1
ATOM 1557 C CA . VAL A 1 198 ? 8.174 5.293 0.052 1.00 96.62 198 VAL A CA 1
ATOM 1558 C C . VAL A 1 198 ? 8.796 5.563 1.424 1.00 96.62 198 VAL A C 1
ATOM 1560 O O . VAL A 1 198 ? 8.797 4.677 2.277 1.00 96.62 198 VAL A O 1
ATOM 1563 N N . ALA A 1 199 ? 9.274 6.784 1.678 1.00 96.12 199 ALA A N 1
ATOM 1564 C CA . ALA A 1 199 ? 9.815 7.163 2.982 1.00 96.12 199 ALA A CA 1
ATOM 1565 C C . ALA A 1 199 ? 8.754 7.093 4.097 1.00 96.12 199 ALA A C 1
ATOM 1567 O O . ALA A 1 199 ? 9.022 6.557 5.173 1.00 96.12 199 ALA A O 1
ATOM 1568 N N . ALA A 1 200 ? 7.539 7.582 3.834 1.00 96.31 200 ALA A N 1
ATOM 1569 C CA . ALA A 1 200 ? 6.426 7.512 4.776 1.00 96.31 200 ALA A CA 1
ATOM 1570 C C . ALA A 1 200 ? 6.011 6.059 5.067 1.00 96.31 200 ALA A C 1
ATOM 1572 O O . ALA A 1 200 ? 5.805 5.700 6.224 1.00 96.31 200 ALA A O 1
ATOM 1573 N N . MET A 1 201 ? 5.970 5.201 4.045 1.00 96.31 201 MET A N 1
ATOM 1574 C CA . MET A 1 201 ? 5.657 3.778 4.197 1.00 96.31 201 MET A CA 1
ATOM 1575 C C . MET A 1 201 ? 6.722 3.015 4.989 1.00 96.31 201 MET A C 1
ATOM 1577 O O . MET A 1 201 ? 6.382 2.176 5.826 1.00 96.31 201 MET A O 1
ATOM 1581 N N . LYS A 1 202 ? 8.009 3.325 4.789 1.00 95.75 202 LYS A N 1
ATOM 1582 C CA . LYS A 1 202 ? 9.086 2.778 5.628 1.00 95.75 202 LYS A CA 1
ATOM 1583 C C . LYS A 1 202 ? 8.899 3.174 7.088 1.00 95.75 202 LYS A C 1
ATOM 1585 O O . LYS A 1 202 ? 8.932 2.309 7.958 1.00 95.75 202 LYS A O 1
ATOM 1590 N N . ARG A 1 203 ? 8.597 4.450 7.349 1.00 95.25 203 ARG A N 1
ATOM 1591 C CA . ARG A 1 203 ? 8.338 4.927 8.710 1.00 95.25 203 ARG A CA 1
ATOM 1592 C C . ARG A 1 203 ? 7.128 4.244 9.346 1.00 95.25 203 ARG A C 1
ATOM 1594 O O . ARG A 1 203 ? 7.191 3.856 10.507 1.00 95.25 203 ARG A O 1
ATOM 1601 N N . LEU A 1 204 ? 6.047 4.060 8.593 1.00 94.12 204 LEU A N 1
ATOM 1602 C CA . LEU A 1 204 ? 4.873 3.328 9.068 1.00 94.12 204 LEU A CA 1
ATOM 1603 C C . LEU A 1 204 ? 5.220 1.872 9.421 1.00 94.12 204 LEU A C 1
ATOM 1605 O O . LEU A 1 204 ? 4.751 1.357 10.430 1.00 94.12 204 LEU A O 1
ATOM 1609 N N . THR A 1 205 ? 6.096 1.238 8.638 1.00 94.19 205 THR A N 1
ATOM 1610 C CA . THR A 1 205 ? 6.578 -0.128 8.901 1.00 94.19 205 THR A CA 1
ATOM 1611 C C . THR A 1 205 ? 7.416 -0.212 10.178 1.00 94.19 205 THR A C 1
ATOM 1613 O O . THR A 1 205 ? 7.336 -1.198 10.902 1.00 94.19 205 THR A O 1
ATOM 1616 N N . GLU A 1 206 ? 8.220 0.810 10.478 1.00 93.38 206 GLU A N 1
ATOM 1617 C CA . GLU A 1 206 ? 8.956 0.892 11.747 1.00 93.38 206 GLU A CA 1
ATOM 1618 C C . GLU A 1 206 ? 8.008 1.031 12.942 1.00 93.38 206 GLU A C 1
ATOM 1620 O O . GLU A 1 206 ? 8.211 0.378 13.959 1.00 93.38 206 GLU A O 1
ATOM 1625 N N . ILE A 1 207 ? 6.967 1.858 12.807 1.00 92.94 207 ILE A N 1
ATOM 1626 C CA . ILE A 1 207 ? 5.972 2.111 13.857 1.00 92.94 207 ILE A CA 1
ATOM 1627 C C . ILE A 1 207 ? 5.139 0.864 14.155 1.00 92.94 207 ILE A C 1
ATOM 1629 O O . ILE A 1 207 ? 4.879 0.581 15.317 1.00 92.94 207 ILE A O 1
ATOM 1633 N N . GLU A 1 208 ? 4.726 0.115 13.131 1.00 91.19 208 GLU A N 1
ATOM 1634 C CA . GLU A 1 208 ? 3.959 -1.128 13.310 1.00 91.19 208 GLU A CA 1
ATOM 1635 C C . GLU A 1 208 ? 4.744 -2.186 14.106 1.00 91.19 208 GLU A C 1
ATOM 1637 O O . GLU A 1 208 ? 4.162 -3.019 14.794 1.00 91.19 208 GLU A O 1
ATOM 1642 N N . ARG A 1 209 ? 6.077 -2.152 14.023 1.00 87.25 209 ARG A N 1
ATOM 1643 C CA . ARG A 1 209 ? 6.967 -3.110 14.691 1.00 87.25 209 ARG A CA 1
ATOM 1644 C C . ARG A 1 209 ? 7.394 -2.693 16.097 1.00 87.25 209 ARG A C 1
ATOM 1646 O O . ARG A 1 209 ? 8.054 -3.493 16.757 1.00 87.25 209 ARG A O 1
ATOM 1653 N N . ALA A 1 210 ? 7.098 -1.458 16.496 1.00 77.19 210 ALA A N 1
ATOM 1654 C CA . ALA A 1 210 ? 7.560 -0.831 17.732 1.00 77.19 210 ALA A CA 1
ATOM 1655 C C . ALA A 1 210 ? 6.425 -0.676 18.744 1.00 77.19 210 ALA A C 1
ATOM 1657 O O . ALA A 1 210 ? 6.569 -1.267 19.834 1.00 77.19 210 ALA A O 1
#